Protein AF-A0A5J4YT44-F1 (afdb_monomer_lite)

Structure (mmCIF, N/CA/C/O backbone):
data_AF-A0A5J4YT44-F1
#
_entry.id   AF-A0A5J4YT44-F1
#
loop_
_atom_site.group_PDB
_atom_site.id
_atom_site.type_symbol
_atom_site.label_atom_id
_atom_site.label_alt_id
_atom_site.label_comp_id
_atom_site.label_asym_id
_atom_site.label_entity_id
_atom_site.label_seq_id
_atom_site.pdbx_PDB_ins_code
_atom_site.Cartn_x
_atom_site.Cartn_y
_atom_site.Cartn_z
_atom_site.occupancy
_atom_site.B_iso_or_equiv
_atom_site.auth_seq_id
_atom_site.auth_comp_id
_atom_site.auth_asym_id
_atom_site.auth_atom_id
_atom_site.pdbx_PDB_model_num
ATOM 1 N N . MET A 1 1 ? 18.923 -60.404 -11.065 1.00 41.59 1 MET A N 1
ATOM 2 C CA . MET A 1 1 ? 18.329 -60.486 -12.419 1.00 41.59 1 MET A CA 1
ATOM 3 C C . MET A 1 1 ? 17.111 -59.600 -12.397 1.00 41.59 1 MET A C 1
ATOM 5 O O . MET A 1 1 ? 15.994 -60.031 -12.144 1.00 41.59 1 MET A O 1
ATOM 9 N N . ASP A 1 2 ? 17.436 -58.328 -12.524 1.00 40.06 2 ASP A N 1
ATOM 10 C CA . ASP A 1 2 ? 16.605 -57.154 -12.368 1.00 40.06 2 ASP A CA 1
ATOM 11 C C . ASP A 1 2 ? 15.774 -56.966 -13.632 1.00 40.06 2 ASP A C 1
ATOM 13 O O . ASP A 1 2 ? 16.312 -56.972 -14.741 1.00 40.06 2 ASP A O 1
ATOM 17 N N . LYS A 1 3 ? 14.458 -56.842 -13.473 1.00 45.72 3 LYS A N 1
ATOM 18 C CA . LYS A 1 3 ? 13.544 -56.540 -14.572 1.00 45.72 3 LYS A CA 1
ATOM 19 C C . LYS A 1 3 ? 12.942 -55.171 -14.286 1.00 45.72 3 LYS A C 1
ATOM 21 O O . LYS A 1 3 ? 12.065 -55.041 -13.441 1.00 45.72 3 LYS A O 1
ATOM 26 N N . ALA A 1 4 ? 13.525 -54.161 -14.923 1.00 43.81 4 ALA A N 1
ATOM 27 C CA . ALA A 1 4 ? 13.052 -52.789 -14.899 1.00 43.81 4 ALA A CA 1
ATOM 28 C C . ALA A 1 4 ? 11.751 -52.684 -15.709 1.00 43.81 4 ALA A C 1
ATOM 30 O O . ALA A 1 4 ? 11.679 -53.150 -16.846 1.00 43.81 4 ALA A O 1
ATOM 31 N N . GLU A 1 5 ? 10.733 -52.101 -15.088 1.00 50.94 5 GLU A N 1
ATOM 32 C CA . GLU A 1 5 ? 9.440 -51.772 -15.679 1.00 50.94 5 GLU A CA 1
ATOM 33 C C . GLU A 1 5 ? 9.531 -50.328 -16.202 1.00 50.94 5 GLU A C 1
ATOM 35 O O . GLU A 1 5 ? 9.563 -49.374 -15.424 1.00 50.94 5 GLU A O 1
ATOM 40 N N . GLU A 1 6 ? 9.652 -50.161 -17.520 1.00 43.38 6 GLU A N 1
ATOM 41 C CA . GLU A 1 6 ? 9.498 -48.868 -18.192 1.00 43.38 6 GLU A CA 1
ATOM 42 C C . GLU A 1 6 ? 8.005 -48.591 -18.400 1.00 43.38 6 GLU A C 1
ATOM 44 O O . GLU A 1 6 ? 7.339 -49.241 -19.207 1.00 43.38 6 GLU A O 1
ATOM 49 N N . ALA A 1 7 ? 7.473 -47.610 -17.671 1.00 42.91 7 ALA A N 1
ATOM 50 C CA . ALA A 1 7 ? 6.154 -47.051 -17.923 1.00 42.91 7 ALA A CA 1
ATOM 51 C C . ALA A 1 7 ? 6.255 -45.985 -19.026 1.00 42.91 7 ALA A C 1
ATOM 53 O O . ALA A 1 7 ? 6.723 -44.869 -18.800 1.00 42.91 7 ALA A O 1
ATOM 54 N N . VAL A 1 8 ? 5.805 -46.346 -20.228 1.00 44.91 8 VAL A N 1
ATOM 55 C CA . VAL A 1 8 ? 5.556 -45.424 -21.341 1.00 44.91 8 VAL A CA 1
ATOM 56 C C . VAL A 1 8 ? 4.256 -44.672 -21.049 1.00 44.91 8 VAL A C 1
ATOM 58 O O . VAL A 1 8 ? 3.181 -45.268 -21.015 1.00 44.91 8 VAL A O 1
ATOM 61 N N . VAL A 1 9 ? 4.356 -43.365 -20.803 1.00 46.75 9 VAL A N 1
ATOM 62 C CA . VAL A 1 9 ? 3.203 -42.461 -20.686 1.00 46.75 9 VAL A CA 1
ATOM 63 C C . VAL A 1 9 ? 2.842 -41.972 -22.087 1.00 46.75 9 VAL A C 1
ATOM 65 O O . VAL A 1 9 ? 3.564 -41.175 -22.682 1.00 46.75 9 VAL A O 1
ATOM 68 N N . ASP A 1 10 ? 1.733 -42.488 -22.604 1.00 40.12 10 ASP A N 1
ATOM 69 C CA . ASP A 1 10 ? 1.114 -42.088 -23.865 1.00 40.12 10 ASP A CA 1
ATOM 70 C C . ASP A 1 10 ? 0.216 -40.857 -23.620 1.00 40.12 10 ASP A C 1
ATOM 72 O O . ASP A 1 10 ? -0.794 -40.935 -22.915 1.00 40.12 10 ASP A O 1
ATOM 76 N N . ASN A 1 11 ? 0.620 -39.695 -24.140 1.00 41.97 11 ASN A N 1
ATOM 77 C CA . ASN A 1 11 ? -0.148 -38.449 -24.085 1.00 41.97 11 ASN A CA 1
ATOM 78 C C . ASN A 1 11 ? -1.101 -38.383 -25.289 1.00 41.97 11 ASN A C 1
ATOM 80 O O . ASN A 1 11 ? -0.777 -37.786 -26.314 1.00 41.97 11 ASN A O 1
ATOM 84 N N . SER A 1 12 ? -2.293 -38.962 -25.148 1.00 38.84 12 SER A N 1
ATOM 85 C CA . SER A 1 12 ? -3.434 -38.656 -26.019 1.00 38.84 12 SER A CA 1
ATOM 86 C C . SER A 1 12 ? -4.235 -37.488 -25.437 1.00 38.84 12 SER A C 1
ATOM 88 O O . SER A 1 12 ? -5.125 -37.677 -24.608 1.00 38.84 12 SER A O 1
ATOM 90 N N . GLU A 1 13 ? -3.920 -36.270 -25.875 1.00 47.72 13 GLU A N 1
ATOM 91 C CA . GLU A 1 13 ? -4.805 -35.110 -25.745 1.00 47.72 13 GLU A CA 1
ATOM 92 C C . GLU A 1 13 ? -5.702 -35.028 -26.985 1.00 47.72 13 GLU A C 1
ATOM 94 O O . GLU A 1 13 ? -5.347 -34.404 -27.976 1.00 47.72 13 GLU A O 1
ATOM 99 N N . ASP A 1 14 ? -6.883 -35.641 -26.921 1.00 43.75 14 ASP A N 1
ATOM 100 C CA . ASP A 1 14 ? -8.018 -35.229 -27.747 1.00 43.75 14 ASP A CA 1
ATOM 101 C C . ASP A 1 14 ? -9.315 -35.472 -26.973 1.00 43.75 14 ASP A C 1
ATOM 103 O O . ASP A 1 14 ? -9.741 -36.597 -26.713 1.00 43.75 14 ASP A O 1
ATOM 107 N N . GLY A 1 15 ? -9.923 -34.376 -26.527 1.00 38.75 15 GLY A N 1
ATOM 108 C CA . GLY A 1 15 ? -11.057 -34.402 -25.613 1.00 38.75 15 GLY A CA 1
ATOM 109 C C . GLY A 1 15 ? -11.772 -33.066 -25.582 1.00 38.75 15 GLY A C 1
ATOM 110 O O . GLY A 1 15 ? -11.835 -32.395 -24.555 1.00 38.75 15 GLY A O 1
ATOM 111 N N . THR A 1 16 ? -12.297 -32.669 -26.739 1.00 48.22 16 THR A N 1
ATOM 112 C CA . THR A 1 16 ? -13.227 -31.555 -26.924 1.00 48.22 16 THR A CA 1
ATOM 113 C C . THR A 1 16 ? -14.474 -31.754 -26.054 1.00 48.22 16 THR A C 1
ATOM 115 O O . THR A 1 16 ? -15.485 -32.290 -26.495 1.00 48.22 16 THR A O 1
ATOM 118 N N . ALA A 1 17 ? -14.429 -31.303 -24.802 1.00 41.81 17 ALA A N 1
ATOM 119 C CA . ALA A 1 17 ? -15.605 -31.197 -23.951 1.00 41.81 17 ALA A CA 1
ATOM 120 C C . ALA A 1 17 ? -16.012 -29.728 -23.858 1.00 41.81 17 ALA A C 1
ATOM 122 O O . ALA A 1 17 ? -15.442 -28.927 -23.116 1.00 41.81 17 ALA A O 1
ATOM 123 N N . ALA A 1 18 ? -17.027 -29.389 -24.651 1.00 47.28 18 ALA A N 1
ATOM 124 C CA . ALA A 1 18 ? -17.817 -28.178 -24.543 1.00 47.28 18 ALA A CA 1
ATOM 125 C C . ALA A 1 18 ? -18.424 -28.071 -23.131 1.00 47.28 18 ALA A C 1
ATOM 127 O O . ALA A 1 18 ? -19.558 -28.476 -22.884 1.00 47.28 18 ALA A O 1
ATOM 128 N N . SER A 1 19 ? -17.655 -27.534 -22.185 1.00 41.59 19 SER A N 1
ATOM 129 C CA . SER A 1 19 ? -18.136 -27.245 -20.839 1.00 41.59 19 SER A CA 1
ATOM 130 C C . SER A 1 19 ? -18.880 -25.914 -20.857 1.00 41.59 19 SER A C 1
ATOM 132 O O . SER A 1 19 ? -18.300 -24.831 -20.962 1.00 41.59 19 SER A O 1
ATOM 134 N N . ALA A 1 20 ? -20.202 -26.055 -20.863 1.00 40.28 20 ALA A N 1
ATOM 135 C CA . ALA A 1 20 ? -21.236 -25.070 -20.599 1.00 40.28 20 ALA A CA 1
ATOM 136 C C . ALA A 1 20 ? -20.733 -23.748 -19.985 1.00 40.28 20 ALA A C 1
ATOM 138 O O . ALA A 1 20 ? -20.528 -23.622 -18.778 1.00 40.28 20 ALA A O 1
ATOM 139 N N . ARG A 1 21 ? -20.641 -22.710 -20.825 1.00 44.34 21 ARG A N 1
ATOM 140 C CA . ARG A 1 21 ? -20.643 -21.315 -20.373 1.00 44.34 21 ARG A CA 1
ATOM 141 C C . ARG A 1 21 ? -22.012 -21.027 -19.763 1.00 44.34 21 ARG A C 1
ATOM 143 O O . ARG A 1 21 ? -22.952 -20.652 -20.463 1.00 44.34 21 ARG A O 1
ATOM 150 N N . THR A 1 22 ? -22.140 -21.240 -18.461 1.00 45.28 22 THR A N 1
ATOM 151 C CA . THR A 1 22 ? -23.292 -20.782 -17.690 1.00 45.28 22 THR A CA 1
ATOM 152 C C . THR A 1 22 ? -23.422 -19.260 -17.829 1.00 45.28 22 THR A C 1
ATOM 154 O O . THR A 1 22 ? -22.420 -18.537 -17.813 1.00 45.28 22 THR A O 1
ATOM 157 N N . PRO A 1 23 ? -24.642 -18.726 -18.008 1.00 44.62 23 PRO A N 1
ATOM 158 C CA . PRO A 1 23 ? -24.844 -17.298 -18.192 1.00 44.62 23 PRO A CA 1
ATOM 159 C C . PRO A 1 23 ? -24.558 -16.548 -16.883 1.00 44.62 23 PRO A C 1
ATOM 161 O O . PRO A 1 23 ? -25.408 -16.450 -15.997 1.00 44.62 23 PRO A O 1
ATOM 164 N N . VAL A 1 24 ? -23.364 -15.959 -16.795 1.00 48.75 24 VAL A N 1
ATOM 165 C CA . VAL A 1 24 ? -22.941 -14.961 -15.797 1.00 48.75 24 VAL A CA 1
ATOM 166 C C . VAL A 1 24 ? -23.729 -13.658 -16.015 1.00 48.75 24 VAL A C 1
ATOM 168 O O . VAL A 1 24 ? -23.197 -12.645 -16.457 1.00 48.75 24 VAL A O 1
ATOM 171 N N . LYS A 1 25 ? -25.049 -13.683 -15.806 1.00 43.47 25 LYS A N 1
ATOM 172 C CA . LYS A 1 25 ? -25.924 -12.502 -15.955 1.00 43.47 25 LYS A CA 1
ATOM 173 C C . LYS A 1 25 ? -26.801 -12.202 -14.738 1.00 43.47 25 LYS A C 1
ATOM 175 O O . LYS A 1 25 ? -27.533 -11.221 -14.769 1.00 43.47 25 LYS A O 1
ATOM 180 N N . LYS A 1 26 ? -26.720 -12.982 -13.651 1.00 44.66 26 LYS A N 1
ATOM 181 C CA . LYS A 1 26 ? -27.556 -12.765 -12.450 1.00 44.66 26 LYS A CA 1
ATOM 182 C C . LYS A 1 26 ? -26.848 -12.124 -11.248 1.00 44.66 26 LYS A C 1
ATOM 184 O O . LYS A 1 26 ? -27.522 -11.782 -10.287 1.00 44.66 26 LYS A O 1
ATOM 189 N N . THR A 1 27 ? -25.540 -11.876 -11.302 1.00 48.84 27 THR A N 1
ATOM 190 C CA . THR A 1 27 ? -24.770 -11.411 -10.126 1.00 48.84 27 THR A CA 1
ATOM 191 C C . THR A 1 27 ? -24.550 -9.894 -10.038 1.00 48.84 27 THR A C 1
ATOM 193 O O . THR A 1 27 ? -23.958 -9.423 -9.077 1.00 48.84 27 THR A O 1
ATOM 196 N N . LEU A 1 28 ? -25.046 -9.099 -10.993 1.00 47.50 28 LEU A N 1
ATOM 197 C CA . LEU A 1 28 ? -24.784 -7.646 -11.067 1.00 47.50 28 LEU A CA 1
ATOM 198 C C . LEU A 1 28 ? -25.964 -6.757 -10.629 1.00 47.50 28 LEU A C 1
ATOM 200 O O . LEU A 1 28 ? -26.020 -5.580 -10.970 1.00 47.50 28 LEU A O 1
ATOM 204 N N . GLN A 1 29 ? -26.913 -7.298 -9.861 1.00 44.06 29 GLN A N 1
ATOM 205 C CA . GLN A 1 29 ? -27.973 -6.520 -9.194 1.00 44.06 29 GLN A CA 1
ATOM 206 C C . GLN A 1 29 ? -27.756 -6.446 -7.672 1.00 44.06 29 GLN A C 1
ATOM 208 O O . GLN A 1 29 ? -28.691 -6.179 -6.923 1.00 44.06 29 GLN A O 1
ATOM 213 N N . TYR A 1 30 ? -26.514 -6.605 -7.190 1.00 50.00 30 TYR A N 1
ATOM 214 C CA . TYR A 1 30 ? -26.129 -6.192 -5.831 1.00 50.00 30 TYR A CA 1
ATOM 215 C C . TYR A 1 30 ? -25.953 -4.664 -5.801 1.00 50.00 30 TYR A C 1
ATOM 217 O O . TYR A 1 30 ? -24.880 -4.089 -5.634 1.00 50.00 30 TYR A O 1
ATOM 225 N N . ARG A 1 31 ? -27.058 -3.988 -6.103 1.00 47.56 31 ARG A N 1
ATOM 226 C CA . ARG A 1 31 ? -27.226 -2.544 -6.166 1.00 47.56 31 ARG A CA 1
ATOM 227 C C . ARG A 1 31 ? -26.985 -1.987 -4.768 1.00 47.56 31 ARG A C 1
ATOM 229 O O . ARG A 1 31 ? -27.903 -2.077 -3.967 1.00 47.56 31 ARG A O 1
ATOM 236 N N . ARG A 1 32 ? -25.777 -1.464 -4.495 1.00 54.25 32 ARG A N 1
ATOM 237 C CA . ARG A 1 32 ? -25.366 -0.645 -3.324 1.00 54.25 32 ARG A CA 1
ATOM 238 C C . ARG A 1 32 ? -26.456 -0.502 -2.248 1.00 54.25 32 ARG A C 1
ATOM 240 O O . ARG A 1 32 ? -26.988 0.589 -2.045 1.00 54.25 32 ARG A O 1
ATOM 247 N N . LYS A 1 33 ? -26.812 -1.584 -1.557 1.00 58.41 33 LYS A N 1
ATOM 248 C CA . LYS A 1 33 ? -27.544 -1.441 -0.306 1.00 58.41 33 LYS A CA 1
ATOM 249 C C . LYS A 1 33 ? -26.483 -0.946 0.657 1.00 58.41 33 LYS A C 1
ATOM 251 O O . LYS A 1 33 ? -25.463 -1.610 0.827 1.00 58.41 33 LYS A O 1
ATOM 256 N N . GLN A 1 34 ? -26.657 0.266 1.174 1.00 62.56 34 GLN A N 1
ATOM 257 C CA . GLN A 1 34 ? -25.847 0.716 2.295 1.00 62.56 34 GLN A CA 1
ATOM 258 C C . GLN A 1 34 ? -26.139 -0.272 3.423 1.00 62.56 34 GLN A C 1
ATOM 260 O O . GLN A 1 34 ? -27.241 -0.249 3.963 1.00 62.56 34 GLN A O 1
ATOM 265 N N . LEU A 1 35 ? -25.220 -1.209 3.682 1.00 67.19 35 LEU A N 1
ATOM 266 C CA . LEU A 1 35 ? -25.343 -2.086 4.839 1.00 67.19 35 LEU A CA 1
ATOM 267 C C . LEU A 1 35 ? -25.311 -1.182 6.065 1.00 67.19 35 LEU A C 1
ATOM 269 O O . LEU A 1 35 ? -24.320 -0.485 6.299 1.00 67.19 35 LEU A O 1
ATOM 273 N N . SER A 1 36 ? -26.418 -1.146 6.797 1.00 77.69 36 SER A N 1
ATOM 274 C CA . SER A 1 36 ? -26.475 -0.446 8.068 1.00 77.69 36 SER A CA 1
ATOM 275 C C . SER A 1 36 ? -25.986 -1.380 9.170 1.00 77.69 36 SER A C 1
ATOM 277 O O . SER A 1 36 ? -26.063 -2.601 9.047 1.00 77.69 36 SER A O 1
ATOM 279 N N . TRP A 1 37 ? -25.506 -0.817 10.279 1.00 82.38 37 TRP A N 1
ATOM 280 C CA . TRP A 1 37 ? -25.073 -1.607 11.436 1.00 82.38 37 TRP A CA 1
ATOM 281 C C . TRP A 1 37 ? -26.168 -2.549 11.970 1.00 82.38 37 TRP A C 1
ATOM 283 O O . TRP A 1 37 ? -25.869 -3.600 12.531 1.00 82.38 37 TRP A O 1
ATOM 293 N N . ALA A 1 38 ? -27.439 -2.181 11.782 1.00 82.56 38 ALA A N 1
ATOM 294 C CA . ALA A 1 38 ? -28.585 -2.971 12.215 1.00 82.56 38 ALA A CA 1
ATOM 295 C C . ALA A 1 38 ? -28.795 -4.245 11.379 1.00 82.56 38 ALA A C 1
ATOM 297 O O . ALA A 1 38 ? -29.383 -5.195 11.884 1.00 82.56 38 ALA A O 1
ATOM 298 N N . ASP A 1 39 ? -28.296 -4.275 10.139 1.00 80.56 39 ASP A N 1
ATOM 299 C CA . ASP A 1 39 ? -28.454 -5.408 9.220 1.00 80.56 39 ASP A CA 1
ATOM 300 C C . ASP A 1 39 ? -27.403 -6.510 9.439 1.00 80.56 39 ASP A C 1
ATOM 302 O O . ASP A 1 39 ? -27.497 -7.575 8.831 1.00 80.56 39 ASP A O 1
ATOM 306 N N . LEU A 1 40 ? -26.390 -6.258 10.278 1.00 80.12 40 LEU A N 1
ATOM 307 C CA . LEU A 1 40 ? -25.364 -7.244 10.615 1.00 80.12 40 LEU A CA 1
ATOM 308 C C . LEU A 1 40 ? -25.885 -8.214 11.682 1.00 80.12 40 LEU A C 1
ATOM 310 O O . LEU A 1 40 ? -26.523 -7.815 12.661 1.00 80.12 40 LEU A O 1
ATOM 314 N N . SER A 1 41 ? -25.531 -9.485 11.531 1.00 85.88 41 SER A N 1
ATOM 315 C CA . SER A 1 41 ? -25.655 -10.489 12.589 1.00 85.88 41 SER A CA 1
ATOM 316 C C . SER A 1 41 ? -24.779 -10.133 13.795 1.00 85.88 41 SER A C 1
ATOM 318 O O . SER A 1 41 ? -23.760 -9.451 13.665 1.00 85.88 41 SER A O 1
ATOM 320 N N . GLU A 1 42 ? -25.141 -10.624 14.982 1.00 87.25 42 GLU A N 1
ATOM 321 C CA . GLU A 1 42 ? -24.332 -10.417 16.195 1.00 87.25 42 GLU A CA 1
ATOM 322 C C . GLU A 1 42 ? -22.901 -10.951 16.028 1.00 87.25 42 GLU A C 1
ATOM 324 O O . GLU A 1 42 ? -21.943 -10.278 16.398 1.00 87.25 42 GLU A O 1
ATOM 329 N N . THR A 1 43 ? -22.729 -12.081 15.338 1.00 84.75 43 THR A N 1
ATOM 330 C CA . THR A 1 43 ? -21.409 -12.640 15.012 1.00 84.75 43 THR A CA 1
ATOM 331 C C . THR A 1 43 ? -20.582 -11.732 14.099 1.00 84.75 43 THR A C 1
ATOM 333 O O . THR A 1 43 ? -19.379 -11.575 14.303 1.00 84.75 43 THR A O 1
ATOM 336 N N . GLU A 1 44 ? -21.197 -11.089 13.100 1.00 80.38 44 GLU A N 1
ATOM 337 C CA . GLU A 1 44 ? -20.489 -10.118 12.252 1.00 80.38 44 GLU A CA 1
ATOM 338 C C . GLU A 1 44 ? -20.104 -8.870 13.051 1.00 80.38 44 GLU A C 1
ATOM 340 O O . GLU A 1 44 ? -18.990 -8.365 12.898 1.00 80.38 44 GLU A O 1
ATOM 345 N N . LYS A 1 45 ? -20.988 -8.389 13.935 1.00 85.19 45 LYS A N 1
ATOM 346 C CA . LYS A 1 45 ? -20.700 -7.246 14.813 1.00 85.19 45 LYS A CA 1
ATOM 347 C C . LYS A 1 45 ? -19.530 -7.542 15.742 1.00 85.19 45 LYS A C 1
ATOM 349 O O . LYS A 1 45 ? -18.633 -6.709 15.843 1.00 85.19 45 LYS A O 1
ATOM 354 N N . GLU A 1 46 ? -19.494 -8.714 16.372 1.00 86.00 46 GLU A N 1
ATOM 355 C CA . GLU A 1 46 ? -18.389 -9.132 17.243 1.00 86.00 46 GLU A CA 1
ATOM 356 C C . GLU A 1 46 ? -17.050 -9.147 16.503 1.00 86.00 46 GLU A C 1
ATOM 358 O O . GLU A 1 46 ? -16.062 -8.598 16.997 1.00 86.00 46 GLU A O 1
ATOM 363 N N . VAL A 1 47 ? -17.013 -9.700 15.286 1.00 82.94 47 VAL A N 1
ATOM 364 C CA . VAL A 1 47 ? -15.789 -9.719 14.474 1.00 82.94 47 VAL A CA 1
ATOM 365 C C . VAL A 1 47 ? -15.376 -8.304 14.071 1.00 82.94 47 VAL A C 1
ATOM 367 O O . VAL A 1 47 ? -14.197 -7.966 14.176 1.00 82.94 47 VAL A O 1
ATOM 370 N N . VAL A 1 48 ? -16.316 -7.441 13.673 1.00 83.12 48 VAL A N 1
ATOM 371 C CA . VAL A 1 48 ? -16.011 -6.039 13.343 1.00 83.12 48 VAL A CA 1
ATOM 372 C C . VAL A 1 48 ? -15.504 -5.271 14.567 1.00 83.12 48 VAL A C 1
ATOM 374 O O . VAL A 1 48 ? -14.531 -4.525 14.452 1.00 83.12 48 VAL A O 1
ATOM 377 N N . ILE A 1 49 ? -16.094 -5.480 15.746 1.00 85.75 49 ILE A N 1
ATOM 378 C CA . ILE A 1 49 ? -15.651 -4.863 17.005 1.00 85.75 49 ILE A CA 1
ATOM 379 C C . ILE A 1 49 ? -14.247 -5.352 17.374 1.00 85.75 49 ILE A C 1
ATOM 381 O O . ILE A 1 49 ? -13.373 -4.530 17.648 1.00 85.75 49 ILE A O 1
ATOM 385 N N . SER A 1 50 ? -13.997 -6.663 17.323 1.00 83.25 50 SER A N 1
ATOM 386 C CA . SER A 1 50 ? -12.675 -7.253 17.583 1.00 83.25 50 SER A CA 1
ATOM 387 C C . SER A 1 50 ? -11.615 -6.704 16.620 1.00 83.25 50 SER A C 1
ATOM 389 O O . SER A 1 50 ? -10.501 -6.345 17.014 1.00 83.25 50 SER A O 1
ATOM 391 N N . CYS A 1 51 ? -11.985 -6.539 15.352 1.00 82.25 51 CYS A N 1
ATOM 392 C CA . CYS A 1 51 ? -11.156 -5.903 14.340 1.00 82.25 51 CYS A CA 1
ATOM 393 C C . CYS A 1 51 ? -10.875 -4.431 14.634 1.00 82.25 51 CYS A C 1
ATOM 395 O O . CYS A 1 51 ? -9.728 -3.998 14.527 1.00 82.25 51 CYS A O 1
ATOM 397 N N . GLY A 1 52 ? -11.886 -3.676 15.065 1.00 78.12 52 GLY A N 1
ATOM 398 C CA . GLY A 1 52 ? -11.732 -2.293 15.507 1.00 78.12 52 GLY A CA 1
ATOM 399 C C . GLY A 1 52 ? -10.796 -2.166 16.709 1.00 78.12 52 GLY A C 1
ATOM 400 O O . GLY A 1 52 ? -9.922 -1.302 16.713 1.00 78.12 52 GLY A O 1
ATOM 401 N N . GLN A 1 53 ? -10.905 -3.063 17.690 1.00 84.06 53 GLN A N 1
ATOM 402 C CA . GLN A 1 53 ? -10.018 -3.101 18.857 1.00 84.06 53 GLN A CA 1
ATOM 403 C C . GLN A 1 53 ? -8.567 -3.401 18.462 1.00 84.06 53 GLN A C 1
ATOM 405 O O . GLN A 1 53 ? -7.653 -2.701 18.896 1.00 84.06 53 GLN A O 1
ATOM 410 N N . ASN A 1 54 ? -8.342 -4.380 17.583 1.00 79.69 54 ASN A N 1
ATOM 411 C CA . ASN A 1 54 ? -7.005 -4.687 17.067 1.00 79.69 54 ASN A CA 1
ATOM 4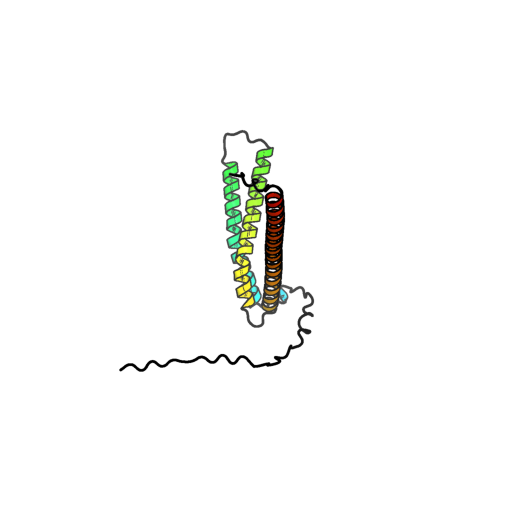12 C C . ASN A 1 54 ? -6.418 -3.536 16.238 1.00 79.69 54 ASN A C 1
ATOM 414 O O . ASN A 1 54 ? -5.233 -3.217 16.373 1.00 79.69 54 ASN A O 1
ATOM 418 N N . ALA A 1 55 ? -7.233 -2.882 15.408 1.00 74.19 55 ALA A N 1
ATOM 419 C CA . ALA A 1 55 ? -6.827 -1.700 14.655 1.00 74.19 55 ALA A CA 1
ATOM 420 C C . ALA A 1 55 ? -6.473 -0.533 15.588 1.00 74.19 55 ALA A C 1
ATOM 422 O O . ALA A 1 55 ? -5.467 0.137 15.364 1.00 74.19 55 ALA A O 1
ATOM 423 N N . ALA A 1 56 ? -7.244 -0.324 16.659 1.00 74.88 56 ALA A N 1
ATOM 424 C CA . ALA A 1 56 ? -6.983 0.700 17.665 1.00 74.88 56 ALA A CA 1
ATOM 425 C C . ALA A 1 56 ? -5.682 0.428 18.433 1.00 74.88 56 ALA A C 1
ATOM 427 O O . ALA A 1 56 ? -4.850 1.326 18.555 1.00 74.88 56 ALA A O 1
ATOM 428 N N . LEU A 1 57 ? -5.451 -0.815 18.873 1.00 79.56 57 LEU A N 1
ATOM 429 C CA . LEU A 1 57 ? -4.201 -1.227 19.523 1.00 79.56 57 LEU A CA 1
ATOM 430 C C . LEU A 1 57 ? -2.990 -0.979 18.619 1.00 79.56 57 LEU A C 1
ATOM 432 O O . LEU A 1 57 ? -1.985 -0.431 19.066 1.00 79.56 57 LEU A O 1
ATOM 436 N N . ARG A 1 58 ? -3.092 -1.320 17.329 1.00 75.31 58 ARG A N 1
ATOM 437 C CA . ARG A 1 58 ? -2.024 -1.043 16.356 1.00 75.31 58 ARG A CA 1
ATOM 438 C C . ARG A 1 58 ? -1.861 0.449 16.069 1.00 75.31 58 ARG A C 1
ATOM 440 O O . ARG A 1 58 ? -0.737 0.923 15.930 1.00 75.31 58 ARG A O 1
ATOM 447 N N . GLY A 1 59 ? -2.958 1.199 16.027 1.00 66.56 59 GLY A N 1
ATOM 448 C CA . GLY A 1 59 ? -2.955 2.652 15.879 1.00 66.56 59 GLY A CA 1
ATOM 449 C C . GLY A 1 59 ? -2.294 3.373 17.058 1.00 66.56 59 GLY A C 1
ATOM 450 O O . GLY A 1 59 ? -1.598 4.368 16.855 1.00 66.56 59 GLY A O 1
ATOM 451 N N . MET A 1 60 ? -2.414 2.837 18.278 1.00 74.00 60 MET A N 1
ATOM 452 C CA . MET A 1 60 ? -1.757 3.401 19.462 1.00 74.00 60 MET A CA 1
ATOM 453 C C . MET A 1 60 ? -0.226 3.423 19.355 1.00 74.00 60 MET A C 1
ATOM 455 O O . MET A 1 60 ? 0.395 4.311 19.942 1.00 74.00 60 MET A O 1
ATOM 459 N N . PHE A 1 61 ? 0.396 2.536 18.568 1.00 70.12 61 PHE A N 1
ATOM 460 C CA . PHE A 1 61 ? 1.838 2.609 18.291 1.00 70.12 61 PHE A CA 1
ATOM 461 C C . PHE A 1 61 ? 2.210 3.863 17.484 1.00 70.12 61 PHE A C 1
ATOM 463 O O . PHE A 1 61 ? 3.234 4.491 17.746 1.00 70.12 61 PHE A O 1
ATOM 470 N N . GLY A 1 62 ? 1.352 4.279 16.547 1.00 61.84 62 GLY A N 1
ATOM 471 C CA . GLY A 1 62 ? 1.521 5.535 15.810 1.00 61.84 62 GLY A CA 1
ATOM 472 C C . GLY A 1 62 ? 1.400 6.760 16.720 1.00 61.84 62 GLY A C 1
ATOM 473 O O . GLY A 1 62 ? 2.211 7.683 16.630 1.00 61.84 62 GLY A O 1
ATOM 474 N N . LEU A 1 63 ? 0.443 6.734 17.653 1.00 66.44 63 LEU A N 1
ATOM 475 C CA . LEU A 1 63 ? 0.260 7.785 18.660 1.00 66.44 63 LEU A CA 1
ATOM 476 C C . LEU A 1 63 ? 1.435 7.885 19.636 1.00 66.44 63 LEU A C 1
ATOM 478 O O . LEU A 1 63 ? 1.931 8.982 19.880 1.00 66.44 63 LEU A O 1
ATOM 482 N N . THR A 1 64 ? 1.917 6.761 20.165 1.00 71.69 64 THR A N 1
ATOM 483 C CA . THR A 1 64 ? 3.062 6.737 21.095 1.00 71.69 64 THR A CA 1
ATOM 484 C C . THR A 1 64 ? 4.361 7.173 20.422 1.00 71.69 64 THR A C 1
ATOM 486 O O . THR A 1 64 ? 5.125 7.934 21.020 1.00 71.69 64 THR A O 1
ATOM 489 N N . ALA A 1 65 ? 4.594 6.786 19.164 1.00 63.53 65 ALA A N 1
ATOM 490 C CA . ALA A 1 65 ? 5.741 7.268 18.396 1.00 63.53 65 ALA A CA 1
ATOM 491 C C . ALA A 1 65 ? 5.665 8.786 18.139 1.00 63.53 65 ALA A C 1
ATOM 493 O O . ALA A 1 65 ? 6.658 9.497 18.310 1.00 63.53 65 ALA A O 1
ATOM 494 N N . GLY A 1 66 ? 4.473 9.298 17.817 1.00 64.00 66 GLY A N 1
ATOM 495 C CA . GLY A 1 66 ? 4.202 10.730 17.687 1.00 64.00 66 GLY A CA 1
ATOM 496 C C . GLY A 1 66 ? 4.463 11.520 18.969 1.00 64.00 66 GLY A C 1
ATOM 497 O O . GLY A 1 66 ? 5.162 12.535 18.952 1.00 64.00 66 GLY A O 1
ATOM 498 N N . LEU A 1 67 ? 3.961 11.020 20.101 1.00 71.50 67 LEU A N 1
ATOM 499 C CA . LEU A 1 67 ? 4.144 11.641 21.415 1.00 71.50 67 LEU A CA 1
ATOM 500 C C . LEU A 1 67 ? 5.620 11.659 21.833 1.00 71.50 67 LEU A C 1
ATOM 502 O O . LEU A 1 67 ? 6.113 12.671 22.329 1.00 71.50 67 LEU A O 1
ATOM 506 N N . THR A 1 68 ? 6.343 10.568 21.573 1.00 73.44 68 THR A N 1
ATOM 507 C CA . THR A 1 68 ? 7.788 10.470 21.829 1.00 73.44 68 THR A CA 1
ATOM 508 C C . THR A 1 68 ? 8.571 11.467 20.973 1.00 73.44 68 THR A C 1
ATOM 510 O O . THR A 1 68 ? 9.450 12.161 21.481 1.00 73.44 68 THR A O 1
ATOM 513 N N . GLY A 1 69 ? 8.216 11.603 19.691 1.00 64.69 69 GLY A N 1
ATOM 514 C CA . GLY A 1 69 ? 8.816 12.590 18.788 1.00 64.69 69 GLY A CA 1
ATOM 515 C C . GLY A 1 69 ? 8.543 14.036 19.214 1.00 64.69 69 GLY A C 1
ATOM 516 O O . GLY A 1 69 ? 9.437 14.881 19.147 1.00 64.69 69 GLY A O 1
ATOM 517 N N . LEU A 1 70 ? 7.338 14.317 19.718 1.00 70.62 70 LEU A N 1
ATOM 518 C CA . LEU A 1 70 ? 6.981 15.624 20.267 1.00 70.62 70 LEU A CA 1
ATOM 519 C C . LEU A 1 70 ? 7.794 15.956 21.525 1.00 70.62 70 LEU A C 1
ATOM 521 O O . LEU A 1 70 ? 8.357 17.045 21.628 1.00 70.62 70 LEU A O 1
ATOM 525 N N . LEU A 1 71 ? 7.891 15.008 22.460 1.00 75.12 71 LEU A N 1
ATOM 526 C CA . LEU A 1 71 ? 8.689 15.154 23.678 1.00 75.12 71 LEU A CA 1
ATOM 527 C C . LEU A 1 71 ? 10.171 15.363 23.349 1.00 75.12 71 LEU A C 1
ATOM 529 O O . LEU A 1 71 ? 10.800 16.256 23.915 1.00 75.12 71 LEU A O 1
ATOM 533 N N . ALA A 1 72 ? 10.711 14.622 22.379 1.00 72.06 72 ALA A N 1
ATOM 534 C CA . ALA A 1 72 ? 12.078 14.805 21.899 1.00 72.06 72 ALA A CA 1
ATOM 535 C C . ALA A 1 72 ? 12.294 16.190 21.264 1.00 72.06 72 ALA A C 1
ATOM 537 O O . ALA A 1 72 ? 13.326 16.817 21.496 1.00 72.06 72 ALA A O 1
ATOM 538 N N . ALA A 1 73 ? 11.318 16.708 20.510 1.00 65.25 73 ALA A N 1
ATOM 539 C CA . ALA A 1 73 ? 11.391 18.039 19.907 1.00 65.25 73 ALA A CA 1
ATOM 540 C C . ALA A 1 73 ? 11.351 19.175 20.947 1.00 65.25 73 ALA A C 1
ATOM 542 O O . ALA A 1 73 ? 11.984 20.212 20.730 1.00 65.25 73 ALA A O 1
ATOM 543 N N . LEU A 1 74 ? 10.642 18.975 22.065 1.00 68.56 74 LEU A N 1
ATOM 544 C CA . LEU A 1 74 ? 10.550 19.917 23.188 1.00 68.56 74 LEU A CA 1
ATOM 545 C C . LEU A 1 74 ? 11.746 19.824 24.152 1.00 68.56 74 LEU A C 1
ATOM 547 O O . LEU A 1 74 ? 12.115 20.823 24.768 1.00 68.56 74 LEU A O 1
ATOM 551 N N . ALA A 1 75 ? 12.380 18.654 24.266 1.00 69.19 75 ALA A N 1
ATOM 552 C CA . ALA A 1 75 ? 13.530 18.419 25.142 1.00 69.19 75 ALA A CA 1
ATOM 553 C C . ALA A 1 75 ? 14.835 19.090 24.665 1.00 69.19 75 ALA A C 1
ATOM 555 O O . ALA A 1 75 ? 15.794 19.179 25.434 1.00 69.19 75 ALA A O 1
ATOM 556 N N . VAL A 1 76 ? 14.893 19.607 23.429 1.00 64.75 76 VAL A N 1
ATOM 557 C CA . VAL A 1 76 ? 16.066 20.333 22.907 1.00 64.75 76 VAL A CA 1
ATOM 558 C C . VAL A 1 76 ? 16.148 21.732 23.531 1.00 64.75 76 VAL A C 1
ATOM 560 O O . VAL A 1 76 ? 15.730 22.730 22.944 1.00 64.75 76 VAL A O 1
ATOM 563 N N . ARG A 1 77 ? 16.711 21.819 24.739 1.00 55.19 77 ARG A N 1
ATOM 564 C CA . ARG A 1 77 ? 17.072 23.085 25.395 1.00 55.19 77 ARG A CA 1
ATOM 565 C C . ARG A 1 77 ? 18.404 23.607 24.845 1.00 55.19 77 ARG A C 1
ATOM 567 O O . ARG A 1 77 ? 19.388 22.879 24.820 1.00 55.19 77 ARG A O 1
ATOM 574 N N . GLY A 1 78 ? 18.442 24.878 24.434 1.00 58.97 78 GLY A N 1
ATOM 575 C CA . GLY A 1 78 ? 19.701 25.615 24.234 1.00 58.97 78 GLY A CA 1
ATOM 576 C C . GLY A 1 78 ? 20.050 26.058 22.809 1.00 58.97 78 GLY A C 1
ATOM 577 O O . GLY A 1 78 ? 21.120 26.627 22.620 1.00 58.97 78 GLY A O 1
ATOM 578 N N . LYS A 1 79 ? 19.187 25.854 21.804 1.00 61.16 79 LYS A N 1
ATOM 579 C CA . LYS A 1 79 ? 19.400 26.416 20.456 1.00 61.16 79 LYS A CA 1
ATOM 580 C C . LYS A 1 79 ? 18.235 27.337 20.083 1.00 61.16 79 LYS A C 1
ATOM 582 O O . LYS A 1 79 ? 17.095 26.889 20.201 1.00 61.16 79 LYS A O 1
ATOM 587 N N . PRO A 1 80 ? 18.475 28.589 19.643 1.00 60.53 80 PRO A N 1
ATOM 588 C CA . PRO A 1 80 ? 17.409 29.458 19.163 1.00 60.53 80 PRO A CA 1
ATOM 589 C C . PRO A 1 80 ? 16.801 28.828 17.908 1.00 60.53 80 PRO A C 1
ATOM 591 O O . PRO A 1 80 ? 17.396 28.816 16.832 1.00 60.53 80 PRO A O 1
ATOM 594 N N . VAL A 1 81 ? 15.626 28.229 18.066 1.00 62.31 81 VAL A N 1
ATOM 595 C CA . VAL A 1 81 ? 14.876 27.640 16.959 1.00 62.31 81 VAL A CA 1
ATOM 596 C C . VAL A 1 81 ? 14.059 28.753 16.314 1.00 62.31 81 VAL A C 1
ATOM 598 O O . VAL A 1 81 ? 13.211 29.362 16.962 1.00 62.31 81 VAL A O 1
ATOM 601 N N . SER A 1 82 ? 14.311 29.024 15.033 1.00 70.12 82 SER A N 1
ATOM 602 C CA . SER A 1 82 ? 13.463 29.905 14.221 1.00 70.12 82 SER A CA 1
ATOM 603 C C . SER A 1 82 ? 11.996 29.462 14.322 1.00 70.12 82 SER A C 1
ATOM 605 O O . SER A 1 82 ? 11.713 28.262 14.275 1.00 70.12 82 SER A O 1
ATOM 607 N N . GLN A 1 83 ? 11.048 30.404 14.416 1.00 68.69 83 GLN A N 1
ATOM 608 C CA . GLN A 1 83 ? 9.610 30.084 14.454 1.00 68.69 83 GLN A CA 1
ATOM 609 C C . GLN A 1 83 ? 9.164 29.216 13.261 1.00 68.69 83 GLN A C 1
ATOM 611 O O . GLN A 1 83 ? 8.266 28.383 13.400 1.00 68.69 83 GLN A O 1
ATOM 616 N N . TYR A 1 84 ? 9.832 29.347 12.110 1.00 68.12 84 TYR A N 1
ATOM 617 C CA . TYR A 1 84 ? 9.607 28.503 10.934 1.00 68.12 84 TYR A CA 1
ATOM 618 C C . TYR A 1 84 ? 10.036 27.044 11.159 1.00 68.12 84 TYR A C 1
ATOM 620 O O . TYR A 1 84 ? 9.388 26.130 10.655 1.00 68.12 84 TYR A O 1
ATOM 628 N N . SER A 1 85 ? 11.078 26.808 11.963 1.00 72.62 85 SER A N 1
ATOM 629 C CA . SER A 1 85 ? 11.539 25.465 12.334 1.00 72.62 85 SER A CA 1
ATOM 630 C C . SER A 1 85 ? 10.624 24.792 13.360 1.00 72.62 85 SER A C 1
ATOM 632 O O . SER A 1 85 ? 10.490 23.571 13.352 1.00 72.62 85 SER A O 1
ATOM 634 N N . LEU A 1 86 ? 9.953 25.564 14.222 1.00 71.50 86 LEU A N 1
ATOM 635 C CA . LEU A 1 86 ? 8.979 25.001 15.158 1.00 71.50 86 LEU A CA 1
ATOM 636 C C . LEU A 1 86 ? 7.765 24.442 14.401 1.00 71.50 86 LEU A C 1
ATOM 638 O O . LEU A 1 86 ? 7.405 23.282 14.586 1.00 71.50 86 LEU A O 1
ATOM 642 N N . LYS A 1 87 ? 7.179 25.235 13.492 1.00 78.06 87 LYS A N 1
ATOM 643 C CA . LYS A 1 87 ? 6.010 24.824 12.694 1.00 78.06 87 LYS A CA 1
ATOM 644 C C . LYS A 1 87 ? 6.282 23.559 11.878 1.00 78.06 87 LYS A C 1
ATOM 646 O O . LYS A 1 87 ? 5.455 22.653 11.884 1.00 78.06 87 LYS A O 1
ATOM 651 N N . THR A 1 88 ? 7.442 23.461 11.226 1.00 79.12 88 THR A N 1
ATOM 652 C CA . THR A 1 88 ? 7.803 22.269 10.440 1.00 79.12 88 THR A CA 1
ATOM 653 C C . THR A 1 88 ? 8.000 21.030 11.307 1.00 79.12 88 THR A C 1
ATOM 655 O O . THR A 1 88 ? 7.565 19.954 10.911 1.00 79.12 88 THR A O 1
ATOM 658 N N . ARG A 1 89 ? 8.564 21.162 12.516 1.00 75.19 89 ARG A N 1
ATOM 659 C CA . ARG A 1 89 ? 8.679 20.045 13.473 1.00 75.19 89 ARG A CA 1
ATOM 660 C C . ARG A 1 89 ? 7.315 19.538 13.934 1.00 75.19 89 ARG A C 1
ATOM 662 O O . ARG A 1 89 ? 7.085 18.336 13.903 1.00 75.19 89 ARG A O 1
ATOM 669 N N . PHE A 1 90 ? 6.400 20.434 14.301 1.00 79.00 90 PHE A N 1
ATOM 670 C CA . PHE A 1 90 ? 5.035 20.044 14.675 1.00 79.00 90 PHE A CA 1
ATOM 671 C C . PHE A 1 90 ? 4.288 19.384 13.515 1.00 79.00 90 PHE A C 1
ATOM 673 O O . PHE A 1 90 ? 3.619 18.373 13.714 1.00 79.00 90 PHE A O 1
ATOM 680 N N . MET A 1 91 ? 4.433 19.916 12.300 1.00 81.88 91 MET A N 1
ATOM 681 C CA . MET A 1 91 ? 3.787 19.362 11.109 1.00 81.88 91 MET A CA 1
ATOM 682 C C . MET A 1 91 ? 4.350 17.975 10.759 1.00 81.88 91 MET A C 1
AT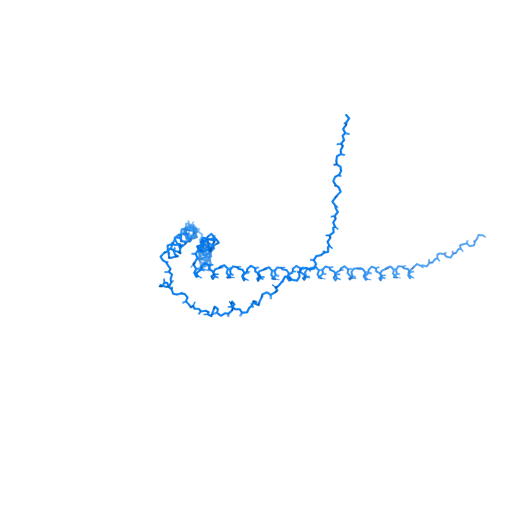OM 684 O O . MET A 1 91 ? 3.583 17.056 10.487 1.00 81.88 91 MET A O 1
ATOM 688 N N . ALA A 1 92 ? 5.668 17.778 10.881 1.00 79.19 92 ALA A N 1
ATOM 689 C CA . ALA A 1 92 ? 6.306 16.473 10.711 1.00 79.19 92 ALA A CA 1
ATOM 690 C C . ALA A 1 92 ? 5.841 15.453 11.762 1.00 79.19 92 ALA A C 1
ATOM 692 O O . ALA A 1 92 ? 5.505 14.324 11.411 1.00 79.19 92 ALA A O 1
ATOM 693 N N . VAL A 1 93 ? 5.758 15.853 13.036 1.00 79.88 93 VAL A N 1
ATOM 694 C CA . VAL A 1 93 ? 5.233 14.995 14.108 1.00 79.88 93 VAL A CA 1
ATOM 695 C C . VAL A 1 93 ? 3.773 14.634 13.841 1.00 79.88 93 VAL A C 1
ATOM 697 O O . VAL A 1 93 ? 3.413 13.465 13.944 1.00 79.88 93 VAL A O 1
ATOM 700 N N . ALA A 1 94 ? 2.938 15.594 13.441 1.00 79.25 94 ALA A N 1
ATOM 701 C CA . ALA A 1 94 ? 1.541 15.336 13.107 1.00 79.25 94 ALA A CA 1
ATOM 702 C C . ALA A 1 94 ? 1.415 14.353 11.934 1.00 79.25 94 ALA A C 1
ATOM 704 O O . ALA A 1 94 ? 0.718 13.348 12.062 1.00 79.25 94 ALA A O 1
ATOM 705 N N . LEU A 1 95 ? 2.133 14.577 10.828 1.00 81.81 95 LEU A N 1
ATOM 706 C CA . LEU A 1 95 ? 2.133 13.667 9.678 1.00 81.81 95 LEU A CA 1
ATOM 707 C C . LEU A 1 95 ? 2.595 12.260 10.055 1.00 81.81 95 LEU A C 1
ATOM 709 O O . LEU A 1 95 ? 1.978 11.285 9.635 1.00 81.81 95 LEU A O 1
ATOM 713 N N . PHE A 1 96 ? 3.639 12.143 10.875 1.00 80.19 96 PHE A N 1
ATOM 714 C CA . PHE A 1 96 ? 4.128 10.847 11.333 1.00 80.19 96 PHE A CA 1
ATOM 715 C C . PHE A 1 96 ? 3.118 10.144 12.248 1.00 80.19 96 PHE A C 1
ATOM 717 O O . PHE A 1 96 ? 2.903 8.942 12.130 1.00 80.19 96 PHE A O 1
ATOM 724 N N . THR A 1 97 ? 2.437 10.900 13.110 1.00 75.44 97 THR A N 1
ATOM 725 C CA . THR A 1 97 ? 1.419 10.379 14.032 1.00 75.44 97 THR A CA 1
ATOM 726 C C . THR A 1 97 ? 0.187 9.893 13.276 1.00 75.44 97 THR A C 1
ATOM 728 O O . THR A 1 97 ? -0.217 8.739 13.420 1.00 75.44 97 THR A O 1
ATOM 731 N N . PHE A 1 98 ? -0.405 10.747 12.437 1.00 78.50 98 PHE A N 1
ATOM 732 C CA . PHE A 1 98 ? -1.593 10.400 11.657 1.00 78.50 98 PHE A CA 1
ATOM 733 C C . PHE A 1 98 ? -1.275 9.333 10.610 1.00 78.50 98 PHE A C 1
ATOM 735 O O . PHE A 1 98 ? -2.016 8.359 10.493 1.00 78.50 98 PHE A O 1
ATOM 742 N N . GLY A 1 99 ? -0.146 9.458 9.908 1.00 78.62 99 GLY A N 1
ATOM 743 C CA . GLY A 1 99 ? 0.315 8.471 8.935 1.00 78.62 99 GLY A CA 1
ATOM 744 C C . GLY A 1 99 ? 0.607 7.116 9.576 1.00 78.62 99 GLY A C 1
ATOM 745 O O . GLY A 1 99 ? 0.121 6.095 9.097 1.00 78.62 99 GLY A O 1
ATOM 746 N N . GLY A 1 100 ? 1.326 7.097 10.701 1.00 72.25 100 GLY A N 1
ATOM 747 C CA . GLY A 1 100 ? 1.628 5.876 11.448 1.00 72.25 100 GLY A CA 1
ATOM 748 C C . GLY A 1 100 ? 0.376 5.201 12.008 1.00 72.25 100 GLY A C 1
ATOM 749 O O . GLY A 1 100 ? 0.225 3.989 11.879 1.00 72.25 100 GLY A O 1
ATOM 750 N N . THR A 1 101 ? -0.563 5.979 12.555 1.00 75.25 101 THR A N 1
ATOM 751 C CA . THR A 1 101 ? -1.845 5.457 13.061 1.00 75.25 101 THR A CA 1
ATOM 752 C C . THR A 1 101 ? -2.684 4.868 11.927 1.00 75.25 101 THR A C 1
ATOM 754 O O . THR A 1 101 ? -3.225 3.773 12.063 1.00 75.25 101 THR A O 1
ATOM 757 N N . TYR A 1 102 ? -2.749 5.555 10.782 1.00 77.00 102 TYR A N 1
ATOM 758 C CA . TYR A 1 102 ? -3.490 5.113 9.600 1.00 77.00 102 TYR A CA 1
ATOM 759 C C . TYR A 1 102 ? -2.909 3.826 9.000 1.00 77.00 102 TYR A C 1
ATOM 761 O O . TYR A 1 102 ? -3.638 2.855 8.794 1.00 77.00 102 TYR A O 1
ATOM 769 N N . ILE A 1 103 ? -1.590 3.776 8.783 1.00 75.56 103 ILE A N 1
ATOM 770 C CA . ILE A 1 103 ? -0.901 2.579 8.274 1.00 75.56 103 ILE A CA 1
ATOM 771 C C . ILE A 1 103 ? -1.033 1.422 9.274 1.00 75.56 103 ILE A C 1
ATOM 773 O O . ILE A 1 103 ? -1.336 0.295 8.877 1.00 75.56 103 ILE A O 1
ATOM 777 N N . GLY A 1 104 ? -0.871 1.696 10.572 1.00 72.75 104 GLY A N 1
ATOM 778 C CA . GLY A 1 104 ? -1.048 0.716 11.642 1.00 72.75 104 GLY A CA 1
ATOM 779 C C . GLY A 1 104 ? -2.451 0.109 11.647 1.00 72.75 104 GLY A C 1
ATOM 780 O O . GLY A 1 104 ? -2.585 -1.117 11.662 1.00 72.75 104 GLY A O 1
ATOM 781 N N . ALA A 1 105 ? -3.488 0.941 11.537 1.00 72.19 105 ALA A N 1
ATOM 782 C CA . ALA A 1 105 ? -4.876 0.492 11.463 1.00 72.19 105 ALA A CA 1
ATOM 783 C C . ALA A 1 105 ? -5.138 -0.358 10.207 1.00 72.19 105 ALA A C 1
ATOM 785 O O . ALA A 1 105 ? -5.664 -1.467 10.309 1.00 72.19 105 ALA A O 1
ATOM 786 N N . ILE A 1 106 ? -4.701 0.091 9.027 1.00 75.00 106 ILE A N 1
ATOM 787 C CA . ILE A 1 106 ? -4.940 -0.626 7.760 1.00 75.00 106 ILE A CA 1
ATOM 788 C C . ILE A 1 106 ? -4.175 -1.942 7.688 1.00 75.00 106 ILE A C 1
ATOM 790 O O . ILE A 1 106 ? -4.677 -2.907 7.119 1.00 75.00 106 ILE A O 1
ATOM 794 N N . SER A 1 107 ? -3.007 -2.044 8.324 1.00 77.19 107 SER A N 1
ATOM 795 C CA . SER A 1 107 ? -2.246 -3.300 8.381 1.00 77.19 107 SER A CA 1
ATOM 796 C C . SER A 1 107 ? -3.020 -4.463 9.024 1.00 77.19 107 SER A C 1
ATOM 798 O O . SER A 1 107 ? -2.667 -5.625 8.825 1.00 77.19 107 SER A O 1
ATOM 800 N N . SER A 1 108 ? -4.061 -4.172 9.814 1.00 75.75 108 SER A N 1
ATOM 801 C CA . SER A 1 108 ? -4.927 -5.184 10.434 1.00 75.75 108 SER A CA 1
ATOM 802 C C . SER A 1 108 ? -6.079 -5.637 9.531 1.00 75.75 108 SER A C 1
ATOM 804 O O . SER A 1 108 ? -6.602 -6.739 9.713 1.00 75.75 108 SER A O 1
ATOM 806 N N . MET A 1 109 ? -6.424 -4.844 8.509 1.00 77.44 109 MET A N 1
ATOM 807 C CA . MET A 1 109 ? -7.533 -5.138 7.601 1.00 77.44 109 MET A CA 1
ATOM 808 C C . MET A 1 109 ? -7.412 -6.483 6.877 1.00 77.44 109 MET A C 1
ATOM 810 O O . MET A 1 109 ? -8.433 -7.152 6.780 1.00 77.44 109 MET A O 1
ATOM 814 N N . PRO A 1 110 ? -6.238 -6.954 6.406 1.00 75.00 110 PRO A N 1
ATOM 815 C CA . PRO A 1 110 ? -6.155 -8.235 5.701 1.00 75.00 110 PRO A CA 1
ATOM 816 C C . PRO A 1 110 ? -6.555 -9.430 6.571 1.00 75.00 110 PRO A C 1
ATOM 818 O O . PRO A 1 110 ? -7.224 -10.343 6.096 1.00 75.00 110 PRO A O 1
ATOM 821 N N . GLN A 1 111 ? -6.165 -9.421 7.849 1.00 76.75 111 GLN A N 1
ATOM 822 C CA . GLN A 1 111 ? -6.510 -10.490 8.788 1.00 76.75 111 GLN A CA 1
ATOM 823 C C . GLN A 1 111 ? -8.016 -10.472 9.077 1.00 76.75 111 GLN A C 1
ATOM 825 O O . GLN A 1 111 ? -8.675 -11.504 9.007 1.00 76.75 111 GLN A O 1
ATOM 830 N N . CYS A 1 112 ? -8.552 -9.273 9.301 1.00 79.88 112 CYS A N 1
ATOM 831 C CA . CYS A 1 112 ? -9.967 -9.019 9.543 1.00 79.88 112 CYS A CA 1
ATOM 832 C C . CYS A 1 112 ? -10.866 -9.352 8.355 1.00 79.88 112 CYS A C 1
ATOM 834 O O . CYS A 1 112 ? -11.949 -9.906 8.513 1.00 79.88 112 CYS A O 1
ATOM 836 N N . ALA A 1 113 ? -10.407 -9.048 7.146 1.00 76.88 113 ALA A N 1
ATOM 837 C CA . ALA A 1 113 ? -11.128 -9.358 5.928 1.00 76.88 113 ALA A CA 1
ATOM 838 C C . ALA A 1 113 ? -11.182 -10.872 5.686 1.00 76.88 113 ALA A C 1
ATOM 840 O O . ALA A 1 113 ? -12.198 -11.368 5.215 1.00 76.88 113 ALA A O 1
ATOM 841 N N . ARG A 1 114 ? -10.131 -11.619 6.058 1.00 80.00 114 ARG A N 1
ATOM 842 C CA . ARG A 1 114 ? -10.131 -13.090 5.991 1.00 80.00 114 ARG A CA 1
ATOM 843 C C . ARG A 1 114 ? -11.075 -13.720 7.007 1.00 80.00 114 ARG A C 1
ATOM 845 O O . ARG A 1 114 ? -11.796 -14.637 6.638 1.00 80.00 114 ARG A O 1
ATOM 852 N N . THR A 1 115 ? -11.101 -13.240 8.251 1.00 82.44 115 THR A N 1
ATOM 853 C CA . THR A 1 115 ? -12.052 -13.743 9.257 1.00 82.44 115 THR A CA 1
ATOM 854 C C . THR A 1 115 ? -13.491 -13.410 8.880 1.00 82.44 115 THR A C 1
ATOM 856 O O . THR A 1 115 ? -14.351 -14.272 9.006 1.00 82.44 115 THR A O 1
ATOM 859 N N . LEU A 1 116 ? -13.742 -12.214 8.334 1.00 80.19 116 LEU A N 1
ATOM 860 C CA . LEU A 1 116 ? -15.050 -11.830 7.794 1.00 80.19 116 LEU A CA 1
ATOM 861 C C . LEU A 1 116 ? -15.468 -12.672 6.583 1.00 80.19 116 LEU A C 1
ATOM 863 O O . LEU A 1 116 ? -16.618 -13.087 6.493 1.00 80.19 116 LEU A O 1
ATOM 867 N N . ALA A 1 117 ? -14.543 -12.959 5.667 1.00 77.50 117 ALA A N 1
ATOM 868 C CA . ALA A 1 117 ? -14.805 -13.805 4.502 1.00 77.50 117 ALA A CA 1
ATOM 869 C C . ALA A 1 117 ? -15.010 -15.288 4.861 1.00 77.50 117 ALA A C 1
ATOM 871 O O . ALA A 1 117 ? -15.610 -16.020 4.081 1.00 77.50 117 ALA A O 1
ATOM 872 N N . ALA A 1 118 ? -14.515 -15.734 6.019 1.00 81.56 118 ALA A N 1
ATOM 873 C CA . ALA A 1 118 ? -14.656 -17.109 6.490 1.00 81.56 118 ALA A CA 1
ATOM 874 C C . ALA A 1 118 ? -15.992 -17.388 7.204 1.00 81.56 118 ALA A C 1
ATOM 876 O O . ALA A 1 118 ? -16.273 -18.547 7.503 1.00 81.56 118 ALA A O 1
ATOM 877 N N . LEU A 1 119 ? -16.808 -16.364 7.489 1.00 82.00 119 LEU A N 1
ATOM 878 C CA . LEU A 1 119 ? -18.130 -16.554 8.089 1.00 82.00 119 LEU A CA 1
ATOM 879 C C . LEU A 1 119 ? -19.103 -17.162 7.059 1.00 82.00 119 LEU A C 1
ATOM 881 O O . LEU A 1 119 ? -19.373 -16.520 6.037 1.00 82.00 119 LEU A O 1
ATOM 885 N N . PRO A 1 120 ? -19.654 -18.366 7.310 1.00 72.81 120 PRO A N 1
ATOM 886 C CA . PRO A 1 120 ? -20.689 -18.936 6.454 1.00 72.81 120 PRO A CA 1
ATOM 887 C C . PRO A 1 120 ? -21.962 -18.075 6.519 1.00 72.81 120 PRO A C 1
ATOM 889 O O . PRO A 1 120 ? -22.296 -17.532 7.568 1.00 72.81 120 PRO A O 1
ATOM 892 N N . ASP A 1 121 ? -22.642 -17.9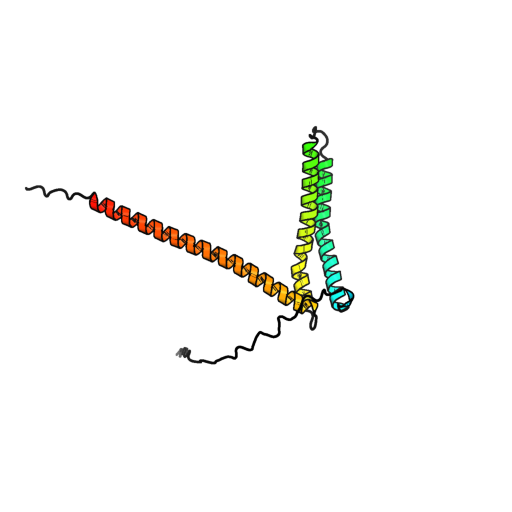20 5.380 1.00 72.50 121 ASP A N 1
ATOM 893 C CA . ASP A 1 121 ? -23.911 -17.183 5.216 1.00 72.50 121 ASP A CA 1
ATOM 894 C C . ASP A 1 121 ? -23.894 -15.675 5.553 1.00 72.50 121 ASP A C 1
ATOM 896 O O . ASP A 1 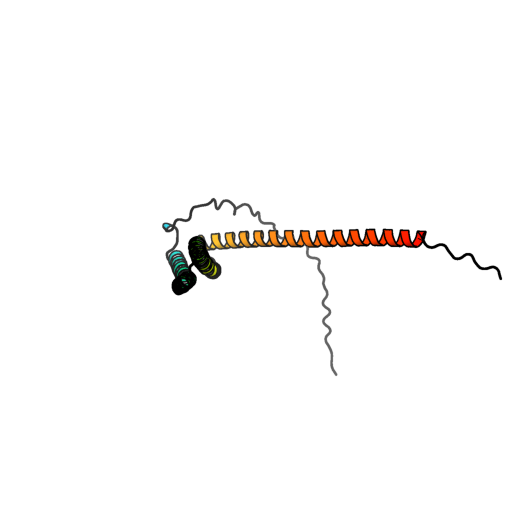121 ? -24.937 -15.023 5.625 1.00 72.50 121 ASP A O 1
ATOM 900 N N . SER A 1 122 ? -22.709 -15.072 5.674 1.00 70.12 122 SER A N 1
ATOM 901 C CA . SER A 1 122 ? -22.556 -13.631 5.890 1.00 70.12 122 SER A CA 1
ATOM 902 C C . SER A 1 122 ? -22.718 -12.833 4.583 1.00 70.12 122 SER A C 1
ATOM 904 O O . SER A 1 122 ? -21.945 -12.970 3.621 1.00 70.12 122 SER A O 1
ATOM 906 N N . MET A 1 123 ? -23.703 -11.925 4.554 1.00 70.00 123 MET A N 1
ATOM 907 C CA . MET A 1 123 ? -23.859 -10.931 3.477 1.00 70.00 123 MET A CA 1
ATOM 908 C C . MET A 1 123 ? -22.624 -10.023 3.383 1.00 70.00 123 MET A C 1
ATOM 910 O O . MET A 1 123 ? -22.196 -9.653 2.284 1.00 70.00 123 MET A O 1
ATOM 914 N N . LEU A 1 124 ? -22.012 -9.704 4.530 1.00 72.88 124 LEU A N 1
ATOM 915 C CA . LEU A 1 124 ? -20.792 -8.910 4.598 1.00 72.88 124 LEU A CA 1
ATOM 916 C C . LEU A 1 124 ? -19.593 -9.680 4.016 1.00 72.88 124 LEU A C 1
ATOM 918 O O . LEU A 1 124 ? -18.883 -9.141 3.167 1.00 72.88 124 LEU A O 1
ATOM 922 N N . GLY A 1 125 ? -19.415 -10.950 4.378 1.00 71.19 125 GLY A N 1
ATOM 923 C CA . GLY A 1 125 ? -18.350 -11.830 3.887 1.00 71.19 125 GLY A CA 1
ATOM 924 C C . GLY A 1 125 ? -18.408 -12.050 2.375 1.00 71.19 125 GLY A C 1
ATOM 925 O O . GLY A 1 125 ? -17.379 -11.979 1.696 1.00 71.19 125 GLY A O 1
ATOM 926 N N . THR A 1 126 ? -19.614 -12.193 1.816 1.00 75.62 126 THR A N 1
ATOM 927 C CA . THR A 1 126 ? -19.816 -12.274 0.359 1.00 75.62 126 THR A CA 1
ATOM 928 C C . THR A 1 126 ? -19.393 -10.973 -0.326 1.00 75.62 126 THR A C 1
ATOM 930 O O . THR A 1 126 ? -18.636 -10.997 -1.298 1.00 75.62 126 THR A O 1
ATOM 933 N N . SER A 1 127 ? -19.815 -9.820 0.208 1.00 75.00 127 SER A N 1
ATOM 934 C CA . SER A 1 127 ? -19.446 -8.512 -0.350 1.00 75.00 127 SER A CA 1
ATOM 935 C C . SER A 1 127 ? -17.940 -8.233 -0.271 1.00 75.00 127 SER A C 1
ATOM 937 O O . SER A 1 127 ? -17.356 -7.722 -1.226 1.00 75.00 127 SER A O 1
ATOM 939 N N . ILE A 1 128 ? -17.290 -8.636 0.825 1.00 74.44 128 ILE A N 1
ATOM 940 C CA . ILE A 1 128 ? -15.845 -8.500 1.029 1.00 74.44 128 ILE A CA 1
ATOM 941 C C . ILE A 1 128 ? -15.086 -9.401 0.059 1.00 74.44 128 ILE A C 1
ATOM 943 O O . ILE A 1 128 ? -14.126 -8.951 -0.556 1.00 74.44 128 ILE A O 1
ATOM 947 N N . THR A 1 129 ? -15.528 -10.643 -0.139 1.00 74.44 129 THR A N 1
ATOM 948 C CA . THR A 1 129 ? -14.899 -11.571 -1.091 1.00 74.44 129 THR A CA 1
ATOM 949 C C . THR A 1 129 ? -14.951 -11.030 -2.520 1.00 74.44 129 THR A C 1
ATOM 951 O O . THR A 1 129 ? -13.940 -11.054 -3.225 1.00 74.44 129 THR A O 1
ATOM 954 N N . VAL A 1 130 ? -16.093 -10.466 -2.931 1.00 77.69 130 VAL A N 1
ATOM 955 C CA . VAL A 1 130 ? -16.238 -9.799 -4.237 1.00 77.69 130 VAL A CA 1
ATOM 956 C C . VAL A 1 130 ? -15.324 -8.575 -4.331 1.00 77.69 130 VAL A C 1
ATOM 958 O O . VAL A 1 130 ? -14.567 -8.461 -5.292 1.00 77.69 130 VAL A O 1
ATOM 961 N N . ALA A 1 131 ? -15.320 -7.704 -3.319 1.00 73.00 131 ALA A N 1
ATOM 962 C CA . ALA A 1 131 ? -14.480 -6.506 -3.301 1.00 73.00 131 ALA A CA 1
ATOM 963 C C . ALA A 1 131 ? -12.976 -6.835 -3.331 1.00 73.00 131 ALA A C 1
ATOM 965 O O . ALA A 1 131 ? -12.210 -6.184 -4.040 1.00 73.00 131 ALA A O 1
ATOM 966 N N . ILE A 1 132 ? -12.539 -7.872 -2.607 1.00 72.75 132 ILE A N 1
ATOM 967 C CA . ILE A 1 132 ? -11.157 -8.370 -2.650 1.00 72.75 132 ILE A CA 1
ATOM 968 C C . ILE A 1 132 ? -10.832 -8.897 -4.049 1.00 72.75 132 ILE A C 1
ATOM 970 O O . ILE A 1 132 ? -9.765 -8.586 -4.582 1.00 72.75 132 ILE A O 1
ATOM 974 N N . GLY A 1 133 ? -11.742 -9.658 -4.664 1.00 74.56 133 GLY A N 1
ATOM 975 C CA . GLY A 1 133 ? -11.586 -10.148 -6.034 1.00 74.56 133 GLY A CA 1
ATOM 976 C C . GLY A 1 133 ? -11.443 -9.013 -7.055 1.00 74.56 133 GLY A C 1
ATOM 977 O O . GLY A 1 133 ? -10.523 -9.020 -7.878 1.00 74.56 133 GLY A O 1
ATOM 978 N N . GLU A 1 134 ? -12.294 -7.992 -6.974 1.00 75.81 134 GLU A N 1
ATOM 979 C CA . GLU A 1 134 ? -12.235 -6.801 -7.835 1.00 75.81 134 GLU A CA 1
ATOM 980 C C . GLU A 1 134 ? -10.951 -5.991 -7.621 1.00 75.81 134 GLU A C 1
ATOM 982 O O . GLU A 1 134 ? -10.313 -5.534 -8.577 1.00 75.81 134 GLU A O 1
ATOM 987 N N . TRP A 1 135 ? -10.516 -5.842 -6.371 1.00 72.00 135 TRP A N 1
ATOM 988 C CA . TRP A 1 135 ? -9.299 -5.098 -6.069 1.00 72.00 135 TRP A CA 1
ATOM 989 C C . TRP A 1 135 ? -8.053 -5.812 -6.592 1.00 72.00 135 TRP A C 1
ATOM 991 O O . TRP A 1 135 ? -7.184 -5.184 -7.204 1.00 72.00 135 TRP A O 1
ATOM 1001 N N . ASN A 1 136 ? -7.991 -7.134 -6.417 1.00 74.69 136 ASN A N 1
ATOM 1002 C CA . ASN A 1 136 ? -6.861 -7.939 -6.863 1.00 74.69 136 ASN A CA 1
ATOM 1003 C C . ASN A 1 136 ? -6.785 -7.994 -8.398 1.00 74.69 136 ASN A C 1
ATOM 1005 O O . ASN A 1 136 ? -5.715 -7.818 -8.975 1.00 74.69 136 ASN A O 1
ATOM 1009 N N . THR A 1 137 ? -7.925 -8.127 -9.082 1.00 72.69 137 THR A N 1
ATOM 1010 C CA . THR A 1 137 ? -7.971 -8.094 -10.556 1.00 72.69 137 THR A CA 1
ATOM 1011 C C . THR A 1 137 ? -7.571 -6.733 -11.128 1.00 72.69 137 THR A C 1
ATOM 1013 O O . THR A 1 137 ? -6.860 -6.679 -12.133 1.00 72.69 137 THR A O 1
ATOM 1016 N N . THR A 1 138 ? -7.946 -5.629 -10.475 1.00 70.50 138 THR A N 1
ATOM 1017 C CA . THR A 1 138 ? -7.560 -4.274 -10.907 1.00 70.50 138 THR A CA 1
ATOM 1018 C C . THR A 1 138 ? -6.061 -4.029 -10.730 1.00 70.50 138 THR A C 1
ATOM 1020 O O . THR A 1 138 ? -5.392 -3.597 -11.669 1.00 70.50 138 THR A O 1
ATOM 1023 N N . LYS A 1 139 ? -5.510 -4.371 -9.556 1.00 71.94 139 LYS A N 1
ATOM 1024 C CA . LYS A 1 139 ? -4.068 -4.276 -9.265 1.00 71.94 139 LYS A CA 1
ATOM 1025 C C . LYS A 1 139 ? -3.240 -5.119 -10.236 1.00 71.94 139 LYS A C 1
ATOM 1027 O O . LYS A 1 139 ? -2.244 -4.636 -10.769 1.00 71.94 139 LYS A O 1
ATOM 1032 N N . MET A 1 140 ? -3.680 -6.349 -10.504 1.00 66.88 140 MET A N 1
ATOM 1033 C CA . MET A 1 140 ? -3.029 -7.252 -11.457 1.00 66.88 140 MET A CA 1
ATOM 1034 C C . MET A 1 140 ? -3.080 -6.703 -12.883 1.00 66.88 140 MET A C 1
ATOM 1036 O O . MET A 1 140 ? -2.078 -6.758 -13.589 1.00 66.88 140 MET A O 1
ATOM 1040 N N . ARG A 1 141 ? -4.205 -6.113 -13.304 1.00 75.88 141 ARG A N 1
ATOM 1041 C CA . ARG A 1 141 ? -4.325 -5.486 -14.629 1.00 75.88 141 ARG A CA 1
ATOM 1042 C C . ARG A 1 141 ? -3.366 -4.307 -14.787 1.00 75.88 141 ARG A C 1
ATOM 1044 O O . ARG A 1 141 ? -2.725 -4.186 -15.829 1.00 75.88 141 ARG A O 1
ATOM 1051 N N . GLU A 1 142 ? -3.240 -3.462 -13.766 1.00 80.25 142 GLU A N 1
ATOM 1052 C CA . GLU A 1 142 ? -2.304 -2.336 -13.791 1.00 80.25 142 GLU A CA 1
ATOM 1053 C C . GLU A 1 142 ? -0.848 -2.824 -13.839 1.00 80.25 142 GLU A C 1
ATOM 1055 O O . GLU A 1 142 ? -0.083 -2.388 -14.701 1.00 80.25 142 GLU A O 1
ATOM 1060 N N . ALA A 1 143 ? -0.480 -3.782 -12.982 1.00 79.75 143 ALA A N 1
ATOM 1061 C CA . ALA A 1 143 ? 0.855 -4.379 -12.977 1.00 79.75 143 ALA A CA 1
ATOM 1062 C C . ALA A 1 143 ? 1.198 -5.027 -14.329 1.00 79.75 143 ALA A C 1
ATOM 1064 O O . ALA A 1 143 ? 2.263 -4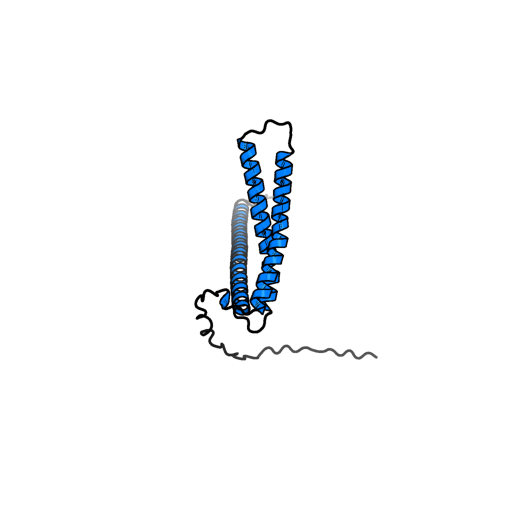.770 -14.890 1.00 79.75 143 ALA A O 1
ATOM 1065 N N . TYR A 1 144 ? 0.258 -5.785 -14.893 1.00 79.50 144 TYR A N 1
ATOM 1066 C CA . TYR A 1 144 ? 0.409 -6.424 -16.196 1.00 79.50 144 TYR A CA 1
ATOM 1067 C C . TYR A 1 144 ? 0.556 -5.400 -17.330 1.00 79.50 144 TYR A C 1
ATOM 1069 O O . TYR A 1 144 ? 1.409 -5.560 -18.200 1.00 79.50 144 TYR A O 1
ATOM 1077 N N . SE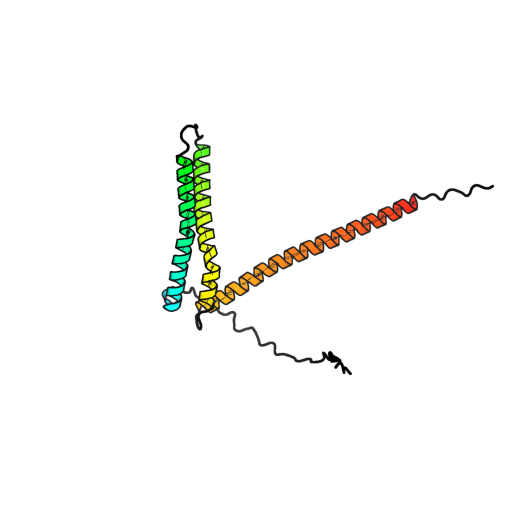R A 1 145 ? -0.214 -4.306 -17.308 1.00 89.94 145 SER A N 1
ATOM 1078 C CA . SER A 1 145 ? -0.091 -3.241 -18.315 1.00 89.94 145 SER A CA 1
ATOM 1079 C C . SER A 1 145 ? 1.271 -2.540 -18.276 1.00 89.94 145 SER A C 1
ATOM 1081 O O . SER A 1 145 ? 1.863 -2.310 -19.329 1.00 89.94 145 SER A O 1
ATOM 1083 N N . LYS A 1 146 ? 1.814 -2.274 -17.079 1.00 88.94 146 LYS A N 1
ATOM 1084 C CA . LYS A 1 146 ? 3.159 -1.698 -16.913 1.00 88.94 146 LYS A CA 1
ATOM 1085 C C . LYS A 1 146 ? 4.234 -2.652 -17.412 1.00 88.94 146 LYS A C 1
ATOM 1087 O O . LYS A 1 146 ? 5.136 -2.234 -18.129 1.00 88.94 146 LYS A O 1
ATOM 1092 N N . GLN A 1 147 ? 4.113 -3.935 -17.084 1.00 86.88 147 GLN A N 1
ATOM 1093 C CA . GLN A 1 147 ? 5.041 -4.951 -17.566 1.00 86.88 147 GLN A CA 1
ATOM 1094 C C . GLN A 1 147 ? 5.015 -5.051 -19.095 1.00 86.88 147 GLN A C 1
ATOM 1096 O O . GLN A 1 147 ? 6.069 -5.074 -19.724 1.00 86.88 147 GLN A O 1
ATOM 1101 N N . LYS A 1 148 ? 3.824 -5.037 -19.701 1.00 91.44 148 LYS A N 1
ATOM 1102 C CA . LYS A 1 148 ? 3.672 -5.057 -21.158 1.00 91.44 148 LYS A CA 1
ATOM 1103 C C . LYS A 1 148 ? 4.311 -3.832 -21.820 1.00 91.44 148 LYS A C 1
ATOM 1105 O O . LYS A 1 148 ? 5.002 -3.991 -22.819 1.00 91.44 148 LYS A O 1
ATOM 1110 N N . ALA A 1 149 ? 4.135 -2.642 -21.244 1.00 91.56 149 ALA A N 1
ATOM 1111 C CA . ALA A 1 149 ? 4.766 -1.421 -21.744 1.00 91.56 149 ALA A CA 1
ATOM 1112 C C . ALA A 1 149 ? 6.303 -1.489 -21.686 1.00 91.56 149 ALA A C 1
ATOM 1114 O O . ALA A 1 149 ? 6.962 -1.097 -22.641 1.00 91.56 149 ALA A O 1
ATOM 1115 N N . LEU A 1 150 ? 6.874 -2.042 -20.610 1.00 94.06 150 LEU A N 1
ATOM 1116 C CA . LEU A 1 150 ? 8.327 -2.219 -20.480 1.00 94.06 150 LEU A CA 1
ATOM 1117 C C . LEU A 1 150 ? 8.896 -3.223 -21.487 1.00 94.06 150 LEU A C 1
ATOM 1119 O O . LEU A 1 150 ? 9.977 -3.007 -22.029 1.00 94.06 150 LEU A O 1
ATOM 1123 N N . VAL A 1 151 ? 8.183 -4.324 -21.739 1.00 94.06 151 VAL A N 1
ATOM 1124 C CA . VAL A 1 151 ? 8.594 -5.306 -22.753 1.00 94.06 151 VAL A CA 1
ATOM 1125 C C . VAL A 1 151 ? 8.571 -4.670 -24.140 1.00 94.06 151 VAL A C 1
ATOM 1127 O O . VAL A 1 151 ? 9.545 -4.793 -24.875 1.00 94.06 151 VAL A O 1
ATOM 1130 N N . GLN A 1 152 ? 7.512 -3.924 -24.458 1.00 95.81 152 GLN A N 1
ATOM 1131 C CA . GLN A 1 152 ? 7.386 -3.240 -25.740 1.00 95.81 152 GLN A CA 1
ATOM 1132 C C . GLN A 1 152 ? 8.469 -2.165 -25.932 1.00 95.81 152 GLN A C 1
ATOM 1134 O O . GLN A 1 152 ? 9.065 -2.090 -27.002 1.00 95.81 152 GLN A O 1
ATOM 1139 N N . ASP A 1 153 ? 8.783 -1.380 -24.897 1.00 96.19 153 ASP A N 1
ATOM 1140 C CA . ASP A 1 153 ? 9.883 -0.406 -24.941 1.00 96.19 153 ASP A CA 1
ATOM 1141 C C . ASP A 1 153 ? 11.228 -1.095 -25.225 1.00 96.19 153 ASP A C 1
ATOM 1143 O O . ASP A 1 153 ? 11.973 -0.696 -26.123 1.00 96.19 153 ASP A O 1
ATOM 1147 N N . ARG A 1 154 ? 11.500 -2.217 -24.548 1.00 96.12 154 ARG A N 1
ATOM 1148 C CA . ARG A 1 154 ? 12.718 -3.004 -24.774 1.00 96.12 154 ARG A CA 1
ATOM 1149 C C . ARG A 1 154 ? 12.805 -3.544 -26.201 1.00 96.12 154 ARG A C 1
ATOM 1151 O O . ARG A 1 154 ? 13.874 -3.477 -26.802 1.00 96.12 154 ARG A O 1
ATOM 1158 N N . GLU A 1 155 ? 11.707 -4.055 -26.750 1.00 96.06 155 GLU A N 1
ATOM 1159 C CA . GLU A 1 155 ? 11.650 -4.522 -28.141 1.00 96.06 155 GLU A CA 1
ATOM 1160 C C . GLU A 1 155 ? 11.931 -3.384 -29.128 1.00 96.06 155 GLU A C 1
ATOM 1162 O O . GLU A 1 155 ? 12.714 -3.560 -30.063 1.00 96.06 155 GLU A O 1
ATOM 1167 N N . THR A 1 156 ? 11.382 -2.188 -28.889 1.00 95.69 156 THR A N 1
ATOM 1168 C CA . THR A 1 156 ? 11.660 -1.024 -29.745 1.00 95.69 156 THR A CA 1
ATOM 1169 C C . THR A 1 156 ? 13.119 -0.578 -29.678 1.00 95.69 156 THR A C 1
ATOM 1171 O O . THR A 1 156 ? 13.701 -0.260 -30.715 1.00 95.69 156 THR A O 1
ATOM 1174 N N . GLN A 1 157 ? 13.750 -0.621 -28.500 1.00 95.00 157 GLN A N 1
ATOM 1175 C CA . GLN A 1 157 ? 15.178 -0.320 -28.367 1.00 95.00 157 GLN A CA 1
ATOM 1176 C C . GLN A 1 157 ? 16.055 -1.349 -29.086 1.00 95.00 157 GLN A C 1
ATOM 1178 O O . GLN A 1 157 ? 17.038 -0.973 -29.722 1.00 95.00 157 GLN A O 1
ATOM 1183 N N . ILE A 1 158 ? 15.706 -2.637 -29.020 1.00 96.75 158 ILE A N 1
ATOM 1184 C CA . ILE A 1 158 ? 16.425 -3.688 -29.755 1.00 96.75 158 ILE A CA 1
ATOM 1185 C C . ILE A 1 158 ? 16.326 -3.430 -31.261 1.00 96.75 158 ILE A C 1
ATOM 1187 O O . ILE A 1 158 ? 17.353 -3.402 -31.934 1.00 96.75 158 ILE A O 1
ATOM 1191 N N . ALA A 1 159 ? 15.126 -3.146 -31.775 1.00 96.56 159 ALA A N 1
ATOM 1192 C CA . ALA A 1 159 ? 14.921 -2.852 -33.192 1.00 96.56 159 ALA A CA 1
ATOM 1193 C C . ALA A 1 159 ? 15.695 -1.604 -33.660 1.00 96.56 159 ALA A C 1
ATOM 1195 O O . ALA A 1 159 ? 16.296 -1.615 -34.735 1.00 96.56 159 ALA A O 1
ATOM 1196 N N . LEU A 1 160 ? 15.732 -0.544 -32.844 1.00 97.12 160 LEU A N 1
ATOM 1197 C CA . LEU A 1 160 ? 16.520 0.666 -33.116 1.00 97.12 160 LEU A CA 1
ATOM 1198 C C . LEU A 1 160 ? 18.023 0.374 -33.164 1.00 97.12 160 LEU A C 1
ATOM 1200 O O . LEU A 1 160 ? 18.704 0.803 -34.095 1.00 97.12 160 LEU A O 1
ATOM 1204 N N . ASN A 1 161 ? 18.536 -0.388 -32.197 1.00 97.56 161 ASN A N 1
ATOM 1205 C CA . ASN A 1 161 ? 19.948 -0.765 -32.149 1.00 97.56 161 ASN A CA 1
ATOM 1206 C C . ASN A 1 161 ? 20.340 -1.669 -33.326 1.00 97.56 161 ASN A C 1
ATOM 1208 O O . ASN A 1 161 ? 21.419 -1.510 -33.897 1.00 97.56 161 ASN A O 1
ATOM 1212 N N . GLU A 1 162 ? 19.467 -2.594 -33.728 1.00 97.25 162 GLU A N 1
ATOM 1213 C CA . GLU A 1 162 ? 19.680 -3.425 -34.915 1.00 97.25 162 GLU A CA 1
ATOM 1214 C C . GLU A 1 162 ? 19.689 -2.599 -36.204 1.00 97.25 162 GLU A C 1
ATOM 1216 O O . GLU A 1 162 ? 20.544 -2.821 -37.064 1.00 97.25 162 GLU A O 1
ATOM 1221 N N . ALA A 1 163 ? 18.785 -1.624 -36.338 1.00 96.56 163 ALA A N 1
ATOM 1222 C CA . ALA A 1 163 ? 18.758 -0.719 -37.484 1.00 96.56 163 ALA A CA 1
ATOM 1223 C C . ALA A 1 163 ? 20.028 0.146 -37.558 1.00 96.56 163 ALA A C 1
ATOM 1225 O O . ALA A 1 163 ? 20.648 0.230 -38.619 1.00 96.56 163 ALA A O 1
ATOM 1226 N N . ALA A 1 164 ? 20.463 0.717 -36.430 1.00 96.81 164 ALA A N 1
ATOM 1227 C CA . ALA A 1 164 ? 21.698 1.497 -36.351 1.00 96.81 164 ALA A CA 1
ATOM 1228 C C . ALA A 1 164 ? 22.929 0.651 -36.713 1.00 96.81 164 ALA A C 1
ATOM 1230 O O . ALA A 1 164 ? 23.783 1.079 -37.489 1.00 96.81 164 ALA A O 1
ATOM 1231 N N . ARG A 1 165 ? 22.993 -0.593 -36.222 1.00 97.31 165 ARG A N 1
ATOM 1232 C CA . ARG A 1 165 ? 24.084 -1.519 -36.545 1.00 97.31 165 ARG A CA 1
ATOM 1233 C C . ARG A 1 165 ? 24.129 -1.866 -38.035 1.00 97.31 165 ARG A C 1
ATOM 1235 O O . ARG A 1 165 ? 25.219 -1.961 -38.589 1.00 97.31 165 ARG A O 1
ATOM 1242 N N . LYS A 1 166 ? 22.977 -2.038 -38.692 1.00 97.00 166 LYS A N 1
ATOM 1243 C CA . LYS A 1 166 ? 22.918 -2.268 -40.148 1.00 97.00 166 LYS A CA 1
ATOM 1244 C C . LYS A 1 166 ? 23.457 -1.075 -40.934 1.00 97.00 166 LYS A C 1
ATOM 1246 O O . LYS A 1 166 ? 24.293 -1.274 -41.807 1.00 97.00 166 LYS A O 1
ATOM 1251 N N . GLN A 1 167 ? 23.052 0.144 -40.573 1.00 96.19 167 GLN A N 1
ATOM 1252 C CA . GLN A 1 167 ? 23.564 1.363 -41.210 1.00 96.19 167 GLN A CA 1
ATOM 1253 C C . GLN A 1 167 ? 25.080 1.499 -41.056 1.00 96.19 167 GLN A C 1
ATOM 1255 O O . GLN A 1 167 ? 25.762 1.901 -41.994 1.00 96.19 167 GLN A O 1
ATOM 1260 N N . GLN A 1 168 ? 25.620 1.126 -39.895 1.00 95.94 168 GLN A N 1
ATOM 1261 C CA . GLN A 1 168 ? 27.060 1.178 -39.667 1.00 95.94 168 GLN A CA 1
ATOM 1262 C C . GLN A 1 168 ? 27.825 0.157 -40.519 1.00 95.94 168 GLN A C 1
ATOM 1264 O O . GLN A 1 168 ? 28.828 0.512 -41.123 1.00 95.94 168 GLN A O 1
ATOM 1269 N N . ILE A 1 169 ? 27.313 -1.073 -40.652 1.00 96.31 169 ILE A N 1
ATOM 1270 C CA . ILE A 1 169 ? 27.904 -2.087 -41.543 1.00 96.31 169 ILE A CA 1
ATOM 1271 C C . ILE A 1 169 ? 27.888 -1.615 -43.005 1.00 96.31 169 ILE A C 1
ATOM 1273 O O . ILE A 1 169 ? 28.867 -1.811 -43.722 1.00 96.31 169 ILE A O 1
ATOM 1277 N N . GLU A 1 170 ? 26.799 -0.987 -43.457 1.00 95.31 170 GLU A N 1
ATOM 1278 C CA . GLU A 1 170 ? 26.706 -0.430 -44.813 1.00 95.31 170 GLU A CA 1
ATOM 1279 C C . GLU A 1 170 ? 27.704 0.717 -45.036 1.00 95.31 170 GLU A C 1
ATOM 1281 O O . GLU A 1 170 ? 28.357 0.764 -46.080 1.00 95.31 170 GLU A O 1
ATOM 1286 N N . ALA A 1 171 ? 27.868 1.609 -44.056 1.00 94.19 171 ALA A N 1
ATOM 1287 C CA . ALA A 1 171 ? 28.850 2.691 -44.112 1.00 94.19 171 ALA A CA 1
ATOM 1288 C C . ALA A 1 171 ? 30.295 2.160 -44.139 1.00 94.19 171 ALA A C 1
ATOM 1290 O O . ALA A 1 171 ? 31.101 2.603 -44.961 1.00 94.19 171 ALA A O 1
ATOM 1291 N N . ASP A 1 172 ? 30.609 1.169 -43.301 1.00 94.81 172 ASP A N 1
ATOM 1292 C CA . ASP A 1 172 ? 31.926 0.527 -43.263 1.00 94.81 172 ASP A CA 1
ATOM 1293 C C . ASP A 1 172 ? 32.235 -0.166 -44.602 1.00 94.81 172 ASP A C 1
ATOM 1295 O O . ASP A 1 172 ? 33.334 -0.013 -45.138 1.00 94.81 172 ASP A O 1
ATOM 1299 N N . ALA A 1 173 ? 31.249 -0.849 -45.198 1.00 93.19 173 ALA A N 1
ATOM 1300 C CA . ALA A 1 173 ? 31.382 -1.491 -46.506 1.00 93.19 173 ALA A CA 1
ATOM 1301 C C . ALA A 1 173 ? 31.629 -0.487 -47.647 1.00 93.19 173 ALA A C 1
ATOM 1303 O O . ALA A 1 173 ? 32.405 -0.780 -48.553 1.00 93.19 173 ALA A O 1
ATOM 1304 N N . GLN A 1 174 ? 31.013 0.701 -47.601 1.00 91.69 174 GLN A N 1
ATOM 1305 C CA . GLN A 1 174 ? 31.260 1.772 -48.578 1.00 91.69 174 GLN A CA 1
ATOM 1306 C C . GLN A 1 174 ? 32.640 2.421 -48.415 1.00 91.69 174 GLN A C 1
ATOM 1308 O O . GLN A 1 174 ? 33.216 2.892 -49.393 1.00 91.69 174 GLN A O 1
ATOM 1313 N N . SER A 1 175 ? 33.174 2.451 -47.191 1.00 90.38 175 SER A N 1
ATOM 1314 C CA . SER A 1 175 ? 34.501 3.010 -46.901 1.00 90.38 175 SER A CA 1
ATOM 1315 C C . SER A 1 175 ? 35.658 2.080 -47.287 1.00 90.38 175 SER A C 1
ATOM 1317 O O . SER A 1 175 ? 36.799 2.530 -47.409 1.00 90.38 175 SER A O 1
ATOM 1319 N N . TRP A 1 176 ? 35.381 0.789 -47.495 1.00 87.44 176 TRP A N 1
ATOM 1320 C CA . TRP A 1 176 ? 36.391 -0.192 -47.867 1.00 87.44 176 TRP A CA 1
ATOM 1321 C C . TRP A 1 176 ? 36.765 -0.050 -49.346 1.00 87.44 176 TRP A C 1
ATOM 1323 O O . TRP A 1 176 ? 36.073 -0.534 -50.241 1.00 87.44 176 TRP A O 1
ATOM 1333 N N . VAL A 1 177 ? 37.888 0.619 -49.607 1.00 80.56 177 VAL A N 1
ATOM 1334 C CA . VAL A 1 177 ? 38.524 0.637 -50.926 1.00 80.56 177 VAL A CA 1
ATOM 1335 C C . VAL A 1 177 ? 39.490 -0.551 -50.986 1.00 80.56 177 VAL A C 1
ATOM 1337 O O . VAL A 1 177 ? 40.444 -0.570 -50.207 1.00 80.56 177 VAL A O 1
ATOM 1340 N N . PRO A 1 178 ? 39.276 -1.553 -51.860 1.00 79.75 178 PRO A N 1
ATOM 1341 C CA . PRO A 1 178 ? 40.243 -2.629 -52.028 1.00 79.75 178 PRO A CA 1
ATOM 1342 C C . PRO A 1 178 ? 41.579 -2.044 -52.490 1.00 79.75 178 PRO A C 1
ATOM 1344 O O . PRO A 1 178 ? 41.630 -1.348 -53.506 1.00 79.75 178 PRO A O 1
ATOM 1347 N N . ASP A 1 179 ? 42.653 -2.338 -51.754 1.00 79.56 179 ASP A N 1
ATOM 1348 C CA . ASP A 1 179 ? 44.012 -2.020 -52.188 1.00 79.56 179 ASP A CA 1
ATOM 1349 C C . ASP A 1 179 ? 44.229 -2.620 -53.578 1.00 79.56 179 ASP A C 1
ATOM 1351 O O . ASP A 1 179 ? 44.112 -3.834 -53.780 1.00 79.56 179 ASP A O 1
ATOM 1355 N N . ALA A 1 180 ? 44.512 -1.752 -54.550 1.00 73.81 180 ALA A N 1
ATOM 1356 C CA . ALA A 1 180 ? 44.781 -2.180 -55.910 1.00 73.81 180 ALA A CA 1
ATOM 1357 C C . ALA A 1 180 ? 45.938 -3.200 -55.894 1.00 73.81 180 ALA A C 1
ATOM 1359 O O . ALA A 1 180 ? 46.947 -2.973 -55.212 1.00 73.81 180 ALA A O 1
ATOM 1360 N N . PRO A 1 181 ? 45.812 -4.331 -56.611 1.00 77.25 181 PRO A N 1
ATOM 1361 C CA . PRO A 1 181 ? 46.853 -5.346 -56.627 1.00 77.25 181 PRO A CA 1
ATOM 1362 C C . PRO A 1 181 ? 48.155 -4.719 -57.135 1.00 77.25 181 PRO A C 1
ATOM 1364 O O . PRO A 1 181 ? 48.198 -4.160 -58.228 1.00 77.25 181 PRO A O 1
ATOM 1367 N N . ARG A 1 182 ? 49.224 -4.794 -56.330 1.00 71.62 182 ARG A N 1
ATOM 1368 C CA . ARG A 1 182 ? 50.561 -4.385 -56.777 1.00 71.62 182 ARG A CA 1
ATOM 1369 C C . ARG A 1 182 ? 51.019 -5.362 -57.851 1.00 71.62 182 ARG A C 1
ATOM 1371 O O . ARG A 1 182 ? 51.297 -6.520 -57.537 1.00 71.62 182 ARG A O 1
ATOM 1378 N N . GLU A 1 183 ? 51.088 -4.889 -59.090 1.00 77.19 183 GLU A N 1
ATOM 1379 C CA . GLU A 1 183 ? 51.775 -5.594 -60.169 1.00 77.19 183 GLU A CA 1
ATOM 1380 C C . GLU A 1 183 ? 53.228 -5.860 -59.738 1.00 77.19 183 GLU A C 1
ATOM 1382 O O . GLU A 1 183 ? 53.910 -4.967 -59.226 1.00 77.19 183 GLU A O 1
ATOM 1387 N N . LYS A 1 184 ? 53.646 -7.123 -59.848 1.00 75.88 184 LYS A N 1
ATOM 1388 C CA . LYS A 1 184 ? 55.012 -7.588 -59.586 1.00 75.88 184 LYS A CA 1
ATOM 1389 C C . LYS A 1 184 ? 55.788 -7.679 -60.885 1.00 75.88 184 LYS A C 1
ATOM 1391 O O . LYS A 1 184 ? 55.178 -8.134 -61.877 1.00 75.88 184 LYS A O 1
#

Foldseek 3Di:
DDDDDDDDDDDDPDDPDPDDPDPPPPPPPPPPPPDDPVNFDPVLVVLVVVLVVQLQVLLVVLVVVLVVLVVVVVPPPDDPQDPVNVVVSNVVSVCSSVVSSVVSSVVSVVVSLVVLLPDPPGPSNVVSVVVVVVVVVVVVVVVVVVVVVVVVVVVVVVVVVVVVVVVVVVVVVVVDDPDDDPDD

pLDDT: mean 73.0, std 15.85, range [38.75, 97.56]

Organism: Porphyridium purpureum (NCBI:txid35688)

Secondary structure (DSSP, 8-state):
-------------------------SSS--------GGGS-HHHHHHHHHHHHHHHHHHHHHHHHHHHHHHHHHS--SS---HHHHHHHHHHHHHHHHHHHHHHHHTTHHHHHHHHHTSTT-HHHHHHHHHHHHHHHHHHHHHHHHHHHHHHHHHHHHHHHHHHHHHHHHHHHHH--PPPP---

Radius of gyration: 33.51 Å; chains: 1; bounding box: 84×91×86 Å

Sequence (184 aa):
MDKAEEAVVDNSEDGTAASARTPVKKTLQYRRKQLSWADLSETEKEVVISCGQNAALRGMFGLTAGLTGLLAALAVRGKPVSQYSLKTRFMAVALFTFGGTYIGAISSMPQCARTLAALPDSMLGTSITVAIGEWNTTKMREAYSKQKALVQDRETQIALNEAARKQQIEADAQSWVPDAPREK